Protein AF-A0A2E1GQX6-F1 (afdb_monomer)

Radius of gyration: 31.49 Å; Cα contacts (8 Å, |Δi|>4): 307; chains: 1; bounding box: 69×97×86 Å

Structure (mmCIF, N/CA/C/O backbone):
data_AF-A0A2E1GQX6-F1
#
_entry.id   AF-A0A2E1GQX6-F1
#
loop_
_atom_site.group_PDB
_atom_site.id
_atom_site.type_symbol
_atom_site.label_atom_id
_atom_site.label_alt_id
_atom_site.label_comp_id
_atom_site.label_asym_id
_atom_site.label_entity_id
_atom_site.label_seq_id
_atom_site.pdbx_PDB_ins_code
_atom_site.Cartn_x
_atom_site.Cartn_y
_atom_site.Cartn_z
_atom_site.occupancy
_atom_site.B_iso_or_equiv
_atom_site.auth_seq_id
_atom_site.auth_comp_id
_atom_site.auth_asym_id
_atom_site.auth_atom_id
_atom_site.pdbx_PDB_model_num
ATOM 1 N N . MET A 1 1 ? 20.601 -30.463 32.083 1.00 41.56 1 MET A N 1
ATOM 2 C CA . MET A 1 1 ? 20.659 -30.279 30.620 1.00 41.56 1 MET A CA 1
ATOM 3 C C . MET A 1 1 ? 19.984 -28.958 30.325 1.00 41.56 1 MET A C 1
ATOM 5 O O . MET A 1 1 ? 18.849 -28.789 30.751 1.00 41.56 1 MET A O 1
ATOM 9 N N . ALA A 1 2 ? 20.709 -28.001 29.748 1.00 38.88 2 ALA A N 1
ATOM 10 C CA . ALA A 1 2 ? 20.128 -26.732 29.330 1.00 38.88 2 ALA A CA 1
ATOM 11 C C . ALA A 1 2 ? 19.342 -26.983 28.039 1.00 38.88 2 ALA A C 1
ATOM 13 O O . ALA A 1 2 ? 19.879 -27.587 27.114 1.00 38.88 2 ALA A O 1
ATOM 14 N N . LEU A 1 3 ? 18.072 -26.590 28.013 1.00 39.78 3 LEU A N 1
ATOM 15 C CA . LEU A 1 3 ? 17.320 -26.488 26.769 1.00 39.78 3 LEU A CA 1
ATOM 16 C C . LEU A 1 3 ? 17.945 -25.324 25.995 1.00 39.78 3 LEU A C 1
ATOM 18 O O . LEU A 1 3 ? 17.853 -24.179 26.435 1.00 39.78 3 LEU A O 1
ATOM 22 N N . GLU A 1 4 ? 18.656 -25.621 24.909 1.00 41.34 4 GLU A N 1
ATOM 23 C CA . GLU A 1 4 ? 19.039 -24.594 23.944 1.00 41.34 4 GLU A CA 1
ATOM 24 C C . GLU A 1 4 ? 17.756 -24.102 23.275 1.00 41.34 4 GLU A C 1
ATOM 26 O O . GLU A 1 4 ? 17.142 -24.805 22.475 1.00 41.34 4 GLU A O 1
ATOM 31 N N . TYR A 1 5 ? 17.323 -22.900 23.649 1.00 39.88 5 TYR A N 1
ATOM 32 C CA . TYR A 1 5 ? 16.312 -22.169 22.901 1.00 39.88 5 TYR A CA 1
ATOM 33 C C . TYR A 1 5 ? 16.975 -21.660 21.621 1.00 39.88 5 TYR A C 1
ATOM 35 O O . TYR A 1 5 ? 17.755 -20.710 21.650 1.00 39.88 5 TYR A O 1
ATOM 43 N N . GLY A 1 6 ? 16.711 -22.332 20.507 1.00 56.56 6 GLY A N 1
ATOM 44 C CA . GLY A 1 6 ? 17.219 -21.959 19.196 1.00 56.56 6 GLY A CA 1
ATOM 45 C C . GLY A 1 6 ? 16.590 -22.812 18.104 1.00 56.56 6 GLY A C 1
ATOM 46 O O . GLY A 1 6 ? 16.061 -23.888 18.376 1.00 56.56 6 GLY A O 1
ATOM 47 N N . PHE A 1 7 ? 16.650 -22.325 16.865 1.00 51.41 7 PHE A N 1
ATOM 48 C CA . PHE A 1 7 ? 16.168 -23.078 15.712 1.00 51.41 7 PHE A CA 1
ATOM 49 C C . PHE A 1 7 ? 16.888 -24.426 15.600 1.00 51.41 7 PHE A C 1
ATOM 51 O O . PHE A 1 7 ? 18.121 -24.505 15.668 1.00 51.41 7 PHE A O 1
ATOM 58 N N . THR A 1 8 ? 16.117 -25.487 15.392 1.00 71.38 8 THR A N 1
ATOM 59 C CA . THR A 1 8 ? 16.626 -26.802 14.998 1.00 71.38 8 THR A CA 1
ATOM 60 C C . THR A 1 8 ? 17.368 -26.702 13.667 1.00 71.38 8 THR A C 1
ATOM 62 O O . THR A 1 8 ? 17.135 -25.786 12.881 1.00 71.38 8 THR A O 1
ATOM 65 N N . GLN A 1 9 ? 18.247 -27.660 13.361 1.00 63.09 9 GLN A N 1
ATOM 66 C CA . GLN A 1 9 ? 18.971 -27.647 12.084 1.00 63.09 9 GLN A CA 1
ATOM 67 C C . GLN A 1 9 ? 18.013 -27.622 10.880 1.00 63.09 9 GLN A C 1
ATOM 69 O O . GLN A 1 9 ? 18.237 -26.875 9.941 1.00 63.09 9 GLN A O 1
ATOM 74 N N . LYS A 1 10 ? 16.886 -28.337 10.962 1.00 62.41 10 LYS A N 1
ATOM 75 C CA . LYS A 1 10 ? 15.852 -28.343 9.919 1.00 62.41 10 LYS A CA 1
ATOM 76 C C . LYS A 1 10 ? 15.168 -26.980 9.750 1.00 62.41 10 LYS A C 1
ATOM 78 O O . LYS A 1 10 ? 14.869 -26.584 8.629 1.00 62.41 10 LYS A O 1
ATOM 83 N N . GLU A 1 11 ? 14.916 -26.267 10.846 1.00 56.19 11 GLU A N 1
ATOM 84 C CA . GLU A 1 11 ? 14.388 -24.898 10.798 1.00 56.19 11 GLU A CA 1
ATOM 85 C C . GLU A 1 11 ? 15.431 -23.939 10.233 1.00 56.19 11 GLU A C 1
ATOM 87 O O . GLU A 1 11 ? 15.100 -23.145 9.362 1.00 56.19 11 GLU A O 1
ATOM 92 N N . LYS A 1 12 ? 16.700 -24.062 10.638 1.00 63.97 12 LYS A N 1
ATOM 93 C CA . LYS A 1 12 ? 17.804 -23.299 10.047 1.00 63.97 12 LYS A CA 1
ATOM 94 C C . LYS A 1 12 ? 17.879 -23.525 8.537 1.00 63.97 12 LYS A C 1
ATOM 96 O O . LYS A 1 12 ? 17.893 -22.557 7.797 1.00 63.97 12 LYS A O 1
ATOM 101 N N . ASP A 1 13 ? 17.839 -24.764 8.068 1.00 61.53 13 ASP A N 1
ATOM 102 C CA . ASP A 1 13 ? 17.932 -25.071 6.636 1.00 61.53 13 ASP A CA 1
ATOM 103 C C . ASP A 1 13 ? 16.726 -24.529 5.833 1.00 61.53 13 ASP A C 1
ATOM 105 O O . ASP A 1 13 ? 16.849 -24.240 4.645 1.00 61.53 13 ASP A O 1
ATOM 109 N N . SER A 1 14 ? 15.565 -24.353 6.481 1.00 54.28 14 SER A N 1
ATOM 110 C CA . SER A 1 14 ? 14.361 -23.772 5.869 1.00 54.28 14 SER A CA 1
ATOM 111 C C . SER A 1 14 ? 14.299 -22.241 5.950 1.00 54.28 14 SER A C 1
ATOM 113 O O . SER A 1 14 ? 13.763 -21.620 5.036 1.00 54.28 14 SER A O 1
ATOM 115 N N . TYR A 1 15 ? 14.800 -21.628 7.029 1.00 54.19 15 TYR A N 1
ATOM 116 C CA . TYR A 1 15 ? 14.855 -20.169 7.206 1.00 54.19 15 TYR A CA 1
ATOM 117 C C . TYR A 1 15 ? 16.061 -19.549 6.490 1.00 54.19 15 TYR A C 1
ATOM 119 O O . TYR A 1 15 ? 15.972 -18.441 5.971 1.00 54.19 15 TYR A O 1
ATOM 127 N N . TYR A 1 16 ? 17.171 -20.281 6.408 1.00 58.88 16 TYR A N 1
ATOM 128 C CA . TYR A 1 16 ? 18.376 -19.929 5.662 1.00 58.88 16 TYR A CA 1
ATOM 129 C C . TYR A 1 16 ? 18.408 -20.680 4.329 1.00 58.88 16 TYR A C 1
ATOM 131 O O . TYR A 1 16 ? 19.378 -21.382 4.027 1.00 58.88 16 TYR A O 1
ATOM 139 N N . LEU A 1 17 ? 17.340 -20.548 3.530 1.00 54.44 17 LEU A N 1
ATOM 140 C CA . LEU A 1 17 ? 17.357 -20.999 2.138 1.00 54.44 17 LEU A CA 1
ATOM 141 C C . LEU A 1 17 ? 18.663 -20.528 1.485 1.00 54.44 17 LEU A C 1
ATOM 143 O O . LEU A 1 17 ? 18.977 -19.340 1.461 1.00 54.44 17 LEU A O 1
ATOM 147 N N . SER A 1 18 ? 19.441 -21.478 0.968 1.00 49.06 18 SER A N 1
ATOM 148 C CA . SER A 1 18 ? 20.784 -21.231 0.421 1.00 49.06 18 SER A CA 1
ATOM 149 C C . SER A 1 18 ? 20.763 -20.375 -0.850 1.00 49.06 18 SER A C 1
ATOM 151 O O . SER A 1 18 ? 21.803 -19.895 -1.298 1.00 49.06 18 SER A O 1
ATOM 153 N N . ASN A 1 19 ? 19.577 -20.175 -1.425 1.00 53.31 19 ASN A N 1
ATOM 154 C CA . ASN A 1 19 ? 19.363 -19.337 -2.587 1.00 53.31 19 ASN A CA 1
ATOM 155 C C . ASN A 1 19 ? 18.932 -17.951 -2.114 1.00 53.31 19 ASN A C 1
ATOM 157 O O . ASN A 1 19 ? 17.804 -17.760 -1.660 1.00 53.31 19 ASN A O 1
ATOM 161 N N . ARG A 1 20 ? 19.844 -16.984 -2.236 1.00 55.62 20 ARG A N 1
ATOM 162 C CA . ARG A 1 20 ? 19.531 -15.564 -2.065 1.00 55.62 20 ARG A CA 1
ATOM 163 C C . ARG A 1 20 ? 18.427 -15.201 -3.053 1.00 55.62 20 ARG A C 1
ATOM 165 O O . ARG A 1 20 ? 18.641 -15.275 -4.260 1.00 55.62 20 ARG A O 1
ATOM 172 N N . VAL A 1 21 ? 17.262 -14.822 -2.545 1.00 52.28 21 VAL A N 1
ATOM 173 C CA . VAL A 1 21 ? 16.211 -14.231 -3.372 1.00 52.28 21 VAL A CA 1
ATOM 174 C C . VAL A 1 21 ? 16.429 -12.728 -3.334 1.00 52.28 21 VAL A C 1
ATOM 176 O O . VAL A 1 21 ? 16.304 -12.110 -2.279 1.00 52.28 21 VAL A O 1
ATOM 179 N N . TYR A 1 22 ? 16.804 -12.147 -4.471 1.00 56.12 22 TYR A N 1
ATOM 180 C CA . TYR A 1 22 ? 16.873 -10.697 -4.594 1.00 56.12 22 TYR A CA 1
ATOM 181 C C . TYR A 1 22 ? 15.447 -10.145 -4.568 1.00 56.12 22 TYR A C 1
ATOM 183 O O . TYR A 1 22 ? 14.625 -10.456 -5.428 1.00 56.12 22 TYR A O 1
ATOM 191 N N . SER A 1 23 ? 15.154 -9.349 -3.543 1.00 69.00 23 SER A N 1
ATOM 192 C CA . SER A 1 23 ? 13.887 -8.648 -3.385 1.00 69.00 23 SER A CA 1
ATOM 193 C C . SER A 1 23 ? 14.148 -7.149 -3.387 1.00 69.00 23 SER A C 1
ATOM 195 O O . SER A 1 23 ? 15.098 -6.685 -2.761 1.00 69.00 23 SER A O 1
ATOM 197 N N . SER A 1 24 ? 13.295 -6.392 -4.074 1.00 74.25 24 SER A N 1
ATOM 198 C CA . SER A 1 24 ? 13.269 -4.927 -3.999 1.00 74.25 24 SER A CA 1
ATOM 199 C C . SER A 1 24 ? 12.488 -4.416 -2.781 1.00 74.25 24 SER A C 1
ATOM 201 O O . SER A 1 24 ? 12.244 -3.216 -2.679 1.00 74.25 24 SER A O 1
ATOM 203 N N . PHE A 1 25 ? 12.007 -5.317 -1.919 1.00 81.31 25 PHE A N 1
ATOM 204 C CA . PHE A 1 25 ? 11.285 -4.967 -0.700 1.00 81.31 25 PHE A CA 1
ATOM 205 C C . PHE A 1 25 ? 12.173 -4.136 0.235 1.00 81.31 25 PHE A C 1
ATOM 207 O O . PHE A 1 25 ? 13.336 -4.474 0.448 1.00 81.31 25 PHE A O 1
ATOM 214 N N . GLY A 1 26 ? 11.614 -3.070 0.802 1.00 80.81 26 GLY A N 1
ATOM 215 C CA . GLY A 1 26 ? 12.315 -2.102 1.641 1.00 80.81 26 GLY A CA 1
ATOM 216 C C . GLY A 1 26 ? 13.024 -0.995 0.871 1.00 80.81 26 GLY A C 1
ATOM 217 O O . GLY A 1 26 ? 13.641 -0.135 1.489 1.00 80.81 26 GLY A O 1
ATOM 218 N N . ARG A 1 27 ? 12.927 -0.987 -0.465 1.00 79.25 27 ARG A N 1
ATOM 219 C CA . ARG A 1 27 ? 13.363 0.152 -1.288 1.00 79.25 27 ARG A CA 1
ATOM 220 C C . ARG A 1 27 ? 12.243 1.156 -1.540 1.00 79.25 27 ARG A C 1
ATOM 222 O O . ARG A 1 27 ? 12.532 2.280 -1.935 1.00 79.25 27 ARG A O 1
ATOM 229 N N . ASP A 1 28 ? 10.987 0.763 -1.319 1.00 78.00 28 ASP A N 1
ATOM 230 C CA . ASP A 1 28 ? 9.836 1.653 -1.429 1.00 78.00 28 ASP A CA 1
ATOM 231 C C . ASP A 1 28 ? 9.352 2.072 -0.039 1.00 78.00 28 ASP A C 1
ATOM 233 O O . ASP A 1 28 ? 8.660 1.332 0.658 1.00 78.00 28 ASP A O 1
ATOM 237 N N . ASN A 1 29 ? 9.740 3.276 0.376 1.00 78.56 29 ASN A N 1
ATOM 238 C CA . ASN A 1 29 ? 9.462 3.766 1.725 1.00 78.56 29 ASN A CA 1
ATOM 239 C C . ASN A 1 29 ? 7.990 4.137 1.968 1.00 78.56 29 ASN A C 1
ATOM 241 O O . ASN A 1 29 ? 7.620 4.402 3.113 1.00 78.56 29 ASN A O 1
ATOM 245 N N . ASN A 1 30 ? 7.173 4.205 0.916 1.00 78.81 30 ASN A N 1
ATOM 246 C CA . ASN A 1 30 ? 5.786 4.648 1.013 1.00 78.81 30 ASN A CA 1
ATOM 247 C C . ASN A 1 30 ? 4.814 3.471 0.982 1.00 78.81 30 ASN A C 1
ATOM 249 O O . ASN A 1 30 ? 3.792 3.510 1.672 1.00 78.81 30 ASN A O 1
ATOM 253 N N . ASP A 1 31 ? 5.144 2.439 0.202 1.00 83.44 31 ASP A N 1
ATOM 254 C CA . ASP A 1 31 ? 4.217 1.351 -0.101 1.00 83.44 31 ASP A CA 1
ATOM 255 C C . ASP A 1 31 ? 4.669 -0.022 0.394 1.00 83.44 31 ASP A C 1
ATOM 257 O O . ASP A 1 31 ? 3.833 -0.926 0.467 1.00 83.44 31 ASP A O 1
ATOM 261 N N . ASP A 1 32 ? 5.941 -0.212 0.764 1.00 88.38 32 ASP A N 1
ATOM 262 C CA . ASP A 1 32 ? 6.362 -1.457 1.409 1.00 88.38 32 ASP A CA 1
ATOM 263 C C . ASP A 1 32 ? 5.900 -1.495 2.871 1.00 88.38 32 ASP A C 1
ATOM 265 O O . ASP A 1 32 ? 5.995 -0.525 3.621 1.00 88.38 32 ASP A O 1
ATOM 269 N N . PHE A 1 33 ? 5.399 -2.648 3.304 1.00 91.44 33 PHE A N 1
ATOM 270 C CA . PHE A 1 33 ? 5.058 -2.906 4.699 1.00 91.44 33 PHE A CA 1
ATOM 271 C C . PHE A 1 33 ? 5.088 -4.405 4.993 1.00 91.44 33 PHE A C 1
ATOM 273 O O . PHE A 1 33 ? 5.068 -5.264 4.107 1.00 91.44 33 PHE A O 1
ATOM 280 N N . ILE A 1 34 ? 5.125 -4.741 6.275 1.00 93.19 34 ILE A N 1
ATOM 281 C CA . ILE A 1 34 ? 5.056 -6.120 6.738 1.00 93.19 34 ILE A CA 1
ATOM 282 C C . ILE A 1 34 ? 3.698 -6.338 7.398 1.00 93.19 34 ILE A C 1
ATOM 284 O O . ILE A 1 34 ? 3.325 -5.622 8.321 1.00 93.19 34 ILE A O 1
ATOM 288 N N . MET A 1 35 ? 2.969 -7.362 6.963 1.00 93.62 35 MET A N 1
ATOM 289 C CA . MET A 1 35 ? 1.774 -7.836 7.657 1.00 93.62 35 MET A CA 1
ATOM 290 C C . MET A 1 35 ? 2.119 -9.084 8.469 1.00 93.62 35 MET A C 1
ATOM 292 O O . MET A 1 35 ? 2.460 -10.132 7.911 1.00 93.62 35 MET A O 1
ATOM 296 N N . LEU A 1 36 ? 2.022 -8.975 9.790 1.00 95.19 36 LEU A N 1
ATOM 297 C CA . LEU A 1 36 ? 2.190 -10.078 10.727 1.00 95.19 36 LEU A CA 1
ATOM 298 C C . LEU A 1 36 ? 0.822 -10.672 11.062 1.00 95.19 36 LEU A C 1
ATOM 300 O O . LEU A 1 36 ? -0.021 -10.007 11.650 1.00 95.19 36 LEU A O 1
ATOM 304 N N . TYR A 1 37 ? 0.621 -11.943 10.731 1.00 96.38 37 TYR A N 1
ATOM 305 C CA . TYR A 1 37 ? -0.550 -12.715 11.132 1.00 96.38 37 TYR A CA 1
ATOM 306 C C . TYR A 1 37 ? -0.195 -13.623 12.306 1.00 96.38 37 TYR A C 1
ATOM 308 O O . TYR A 1 37 ? 0.746 -14.414 12.215 1.00 96.38 37 TYR A O 1
ATOM 316 N N . VAL A 1 38 ? -0.969 -13.540 13.383 1.00 96.25 38 VAL A N 1
ATOM 317 C CA . VAL A 1 38 ? -0.809 -14.351 14.592 1.00 96.25 38 VAL A CA 1
ATOM 318 C C . VAL A 1 38 ? -1.955 -15.348 14.659 1.00 96.25 38 VAL A C 1
ATOM 320 O O . VAL A 1 38 ? -3.119 -14.958 14.742 1.00 96.25 38 VAL A O 1
ATOM 323 N N . TYR A 1 39 ? -1.632 -16.634 14.637 1.00 95.81 39 TYR A N 1
ATOM 324 C CA . TYR A 1 39 ? -2.591 -17.727 14.731 1.00 95.81 39 TYR A CA 1
ATOM 325 C C . TYR A 1 39 ? -2.423 -18.476 16.051 1.00 95.81 39 TYR A C 1
ATOM 327 O O . TYR A 1 39 ? -1.318 -18.615 16.583 1.00 95.81 39 TYR A O 1
ATOM 335 N N . SER A 1 40 ? -3.529 -19.014 16.556 1.00 94.00 40 SER A N 1
ATOM 336 C CA . SER A 1 40 ? -3.501 -20.018 17.615 1.00 94.00 40 SER A CA 1
ATOM 337 C C . SER A 1 40 ? -2.766 -21.259 17.115 1.00 94.00 40 SER A C 1
ATOM 339 O O . SER A 1 40 ? -3.110 -21.791 16.061 1.00 94.00 40 SER A O 1
ATOM 341 N N . GLN A 1 41 ? -1.789 -21.744 17.885 1.00 91.88 41 GLN A N 1
ATOM 342 C CA . GLN A 1 41 ? -1.033 -22.946 17.528 1.00 91.88 41 GLN A CA 1
ATOM 343 C C . GLN A 1 41 ? -1.920 -24.201 17.459 1.00 91.88 41 GLN A C 1
ATOM 345 O O . GLN A 1 41 ? -1.716 -25.053 16.598 1.00 91.88 41 GLN A O 1
ATOM 350 N N . ASP A 1 42 ? -2.912 -24.311 18.345 1.00 91.75 42 ASP A N 1
ATOM 351 C CA . ASP A 1 42 ? -3.730 -25.522 18.477 1.00 91.75 42 ASP A CA 1
ATOM 352 C C . ASP A 1 42 ? -4.862 -25.603 17.449 1.00 91.75 42 ASP A C 1
ATOM 354 O O . ASP A 1 42 ? -5.226 -26.686 16.993 1.00 91.75 42 ASP A O 1
ATOM 358 N N . THR A 1 43 ? -5.468 -24.458 17.125 1.00 92.62 43 THR A N 1
ATOM 359 C CA . THR A 1 43 ? -6.707 -24.398 16.328 1.00 92.62 43 THR A CA 1
ATOM 360 C C . THR A 1 43 ? -6.509 -23.837 14.931 1.00 92.62 43 THR A C 1
ATOM 362 O O . THR A 1 43 ? -7.436 -23.883 14.126 1.00 92.62 43 THR A O 1
ATOM 365 N N . ASP A 1 44 ? -5.330 -23.282 14.653 1.00 90.38 44 ASP A N 1
ATOM 366 C CA . ASP A 1 44 ? -5.020 -22.557 13.423 1.00 90.38 44 ASP A CA 1
ATOM 367 C C . ASP A 1 44 ? -5.917 -21.330 13.162 1.00 90.38 44 ASP A C 1
ATOM 369 O O . ASP A 1 44 ? -5.934 -20.769 12.068 1.00 90.38 44 ASP A O 1
ATOM 373 N N . LEU A 1 45 ? -6.662 -20.882 14.178 1.00 94.38 45 LEU A N 1
ATOM 374 C CA . LEU A 1 45 ? -7.517 -19.706 14.097 1.00 94.38 45 LEU A CA 1
ATOM 375 C C . LEU A 1 45 ? -6.665 -18.434 14.072 1.00 94.38 45 LEU A C 1
ATOM 377 O O . LEU A 1 45 ? -5.786 -18.264 14.919 1.00 94.38 45 LEU A O 1
ATOM 381 N N . LEU A 1 46 ? -6.965 -17.520 13.145 1.00 95.50 46 LEU A N 1
ATOM 382 C CA . LEU A 1 46 ? -6.374 -16.183 13.132 1.00 95.50 46 LEU A CA 1
ATOM 383 C C . LEU A 1 46 ? -6.827 -15.415 14.379 1.00 95.50 46 LEU A C 1
ATOM 385 O O . LEU A 1 46 ? -8.019 -15.177 14.564 1.00 95.50 46 LEU A O 1
ATOM 389 N N . LEU A 1 47 ? -5.871 -15.034 15.222 1.00 95.06 47 LEU A N 1
ATOM 390 C CA . LEU A 1 47 ? -6.113 -14.260 16.437 1.00 95.06 47 LEU A CA 1
ATOM 391 C C . LEU A 1 47 ? -6.030 -12.761 16.160 1.00 95.06 47 LEU A C 1
ATOM 393 O O . LEU A 1 47 ? -6.866 -12.004 16.642 1.00 95.06 47 LEU A O 1
ATOM 397 N N . GLN A 1 48 ? -5.022 -12.341 15.393 1.00 95.06 48 GLN A N 1
ATOM 398 C CA . GLN A 1 48 ? -4.779 -10.935 15.085 1.00 95.06 48 GLN A CA 1
ATOM 399 C C . GLN A 1 48 ? -3.905 -10.780 13.836 1.00 95.06 48 GLN A C 1
ATOM 401 O O . GLN A 1 48 ? -3.083 -11.647 13.531 1.00 95.06 48 GLN A O 1
ATOM 406 N N . ASN A 1 49 ? -4.060 -9.657 13.137 1.00 93.81 49 ASN A N 1
ATOM 407 C CA . ASN A 1 49 ? -3.101 -9.154 12.162 1.00 93.81 49 ASN A CA 1
ATOM 408 C C . ASN A 1 49 ? -2.528 -7.804 12.629 1.00 93.81 49 ASN A C 1
ATOM 410 O O . ASN A 1 49 ? -3.182 -7.045 13.342 1.00 93.81 49 ASN A O 1
ATOM 414 N N . ILE A 1 50 ? -1.270 -7.543 12.290 1.00 92.12 50 ILE A N 1
ATOM 415 C CA . ILE A 1 50 ? -0.542 -6.340 12.694 1.00 92.12 50 ILE A CA 1
ATOM 416 C C . ILE A 1 50 ? 0.189 -5.823 11.460 1.00 92.12 50 ILE A C 1
ATOM 418 O O . ILE A 1 50 ? 0.987 -6.553 10.866 1.00 92.12 50 ILE A O 1
ATOM 422 N N . MET A 1 51 ? -0.078 -4.574 11.087 1.00 91.00 51 MET A N 1
ATOM 423 C CA . MET A 1 51 ? 0.699 -3.872 10.074 1.00 91.00 51 MET A CA 1
ATOM 424 C C . MET A 1 51 ? 1.931 -3.254 10.737 1.00 91.00 51 MET A C 1
ATOM 426 O O . MET A 1 51 ? 1.811 -2.522 11.716 1.00 91.00 51 MET A O 1
ATOM 430 N N . ILE A 1 52 ? 3.106 -3.561 10.200 1.00 91.31 52 ILE A N 1
ATOM 431 C CA . ILE A 1 52 ? 4.384 -2.968 10.584 1.00 91.31 52 ILE A CA 1
ATOM 432 C C . ILE A 1 52 ? 4.837 -2.132 9.383 1.00 91.31 52 ILE A C 1
ATOM 434 O O . ILE A 1 52 ? 5.176 -2.709 8.340 1.00 91.31 52 ILE A O 1
ATOM 438 N N . PRO A 1 53 ? 4.783 -0.796 9.481 1.00 88.88 53 PRO A N 1
ATOM 439 C CA . PRO A 1 53 ? 5.171 0.074 8.386 1.00 88.88 53 PRO A CA 1
ATOM 440 C C . PRO A 1 53 ? 6.693 0.028 8.201 1.00 88.88 53 PRO A C 1
ATOM 442 O O . PRO A 1 53 ? 7.434 -0.293 9.132 1.00 88.88 53 PRO A O 1
ATOM 445 N N . ILE A 1 54 ? 7.183 0.326 6.997 1.00 89.12 54 ILE A N 1
ATOM 446 C CA . ILE A 1 54 ? 8.607 0.147 6.673 1.00 89.12 54 ILE A CA 1
ATOM 447 C C . ILE A 1 54 ? 9.547 0.994 7.532 1.00 89.12 54 ILE A C 1
ATOM 449 O O . ILE A 1 54 ? 10.674 0.579 7.784 1.00 89.12 54 ILE A O 1
ATOM 453 N N . GLN A 1 55 ? 9.080 2.141 8.036 1.00 87.75 55 GLN A N 1
ATOM 454 C CA . GLN A 1 55 ? 9.860 3.007 8.924 1.00 87.75 55 GLN A CA 1
ATOM 455 C C . GLN A 1 55 ? 10.180 2.335 10.269 1.00 87.75 55 GLN A C 1
ATOM 457 O O . GLN A 1 55 ? 11.168 2.696 10.904 1.00 87.75 55 GLN A O 1
ATOM 462 N N . ASP A 1 56 ? 9.381 1.343 10.670 1.00 88.38 56 ASP A N 1
ATOM 463 C CA . ASP A 1 56 ? 9.575 0.565 11.896 1.00 88.38 56 ASP A CA 1
ATOM 464 C C . ASP A 1 56 ? 10.364 -0.736 11.644 1.00 88.38 56 ASP A C 1
ATOM 466 O O . ASP A 1 56 ? 10.624 -1.512 12.568 1.00 88.38 56 ASP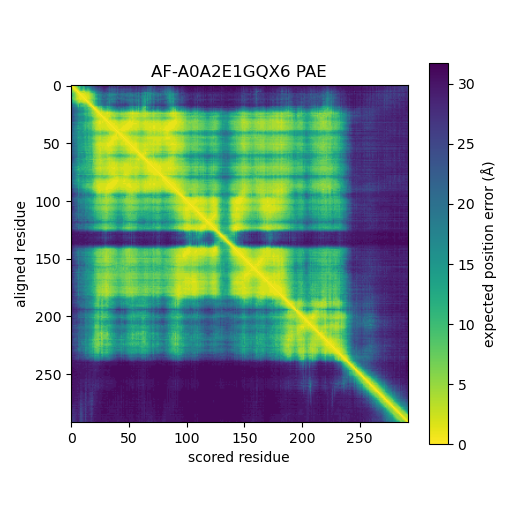 A O 1
ATOM 470 N N . VAL A 1 57 ? 10.761 -1.000 10.393 1.00 88.19 57 VAL A N 1
ATOM 471 C CA . VAL A 1 57 ? 11.543 -2.181 10.018 1.00 88.19 57 VAL A CA 1
ATOM 472 C C . VAL A 1 57 ? 13.033 -1.882 10.152 1.00 88.19 57 VAL A C 1
ATOM 474 O O . VAL A 1 57 ? 13.576 -0.978 9.520 1.00 88.19 57 VAL A O 1
ATOM 477 N N . ASN A 1 58 ? 13.724 -2.691 10.956 1.00 86.06 58 ASN A N 1
ATOM 478 C CA . ASN A 1 58 ? 15.163 -2.559 11.151 1.00 86.06 58 ASN A CA 1
ATOM 479 C C . ASN A 1 58 ? 15.931 -3.287 10.045 1.00 86.06 58 ASN A C 1
ATOM 481 O O . ASN A 1 58 ? 15.940 -4.521 9.989 1.00 86.06 58 ASN A O 1
ATOM 485 N N . PHE A 1 59 ? 16.614 -2.509 9.207 1.00 84.75 59 PHE A N 1
ATOM 486 C CA . PHE A 1 59 ? 17.563 -3.010 8.220 1.00 84.75 59 PHE A CA 1
ATOM 487 C C . PHE A 1 59 ? 18.988 -2.978 8.780 1.00 84.75 59 PHE A C 1
ATOM 489 O O . PHE A 1 59 ? 19.420 -1.985 9.366 1.00 84.75 59 PHE A O 1
ATOM 496 N N . THR A 1 60 ? 19.730 -4.068 8.604 1.00 82.94 60 THR A N 1
ATOM 497 C CA . THR A 1 60 ? 21.166 -4.113 8.896 1.00 82.94 60 THR A CA 1
ATOM 498 C C . THR A 1 60 ? 21.956 -3.361 7.822 1.00 82.94 60 THR A C 1
ATOM 500 O O . THR A 1 60 ? 21.451 -3.115 6.727 1.00 82.94 60 THR A O 1
ATOM 503 N N . GLU A 1 61 ? 23.227 -3.048 8.093 1.00 79.06 61 GLU A N 1
ATOM 504 C CA . GLU A 1 61 ? 24.127 -2.416 7.106 1.00 79.06 61 GLU A CA 1
ATOM 505 C C . GLU A 1 61 ? 24.276 -3.240 5.812 1.00 79.06 61 GLU A C 1
ATOM 507 O O . GLU A 1 61 ? 24.557 -2.691 4.752 1.00 79.06 61 GLU A O 1
ATOM 512 N N . GLU A 1 62 ? 24.050 -4.554 5.882 1.00 76.25 62 GLU A N 1
ATOM 513 C CA . GLU A 1 62 ? 24.101 -5.472 4.737 1.00 76.25 62 GLU A CA 1
ATOM 514 C C . GLU A 1 62 ? 22.740 -5.621 4.019 1.00 76.25 62 GLU A C 1
ATOM 516 O O . GLU A 1 62 ? 22.614 -6.424 3.094 1.00 76.25 62 GLU A O 1
ATOM 521 N N . GLY A 1 63 ? 21.713 -4.863 4.429 1.00 73.81 63 GLY A N 1
ATOM 522 C CA . GLY A 1 63 ? 20.377 -4.880 3.823 1.00 73.81 63 GLY A CA 1
ATOM 523 C C . GLY A 1 63 ? 19.486 -6.043 4.271 1.00 73.81 63 GLY A C 1
ATOM 524 O O . GLY A 1 63 ? 18.496 -6.348 3.607 1.00 73.81 63 GLY A O 1
ATOM 525 N N . PHE A 1 64 ? 19.815 -6.708 5.384 1.00 78.94 64 PHE A N 1
ATOM 526 C CA . PHE A 1 64 ? 18.968 -7.756 5.961 1.00 78.94 64 PHE A CA 1
ATOM 527 C C . PHE A 1 64 ? 17.936 -7.175 6.920 1.00 78.94 64 PHE A C 1
ATOM 529 O O . PHE A 1 64 ? 18.203 -6.191 7.600 1.00 78.94 64 PHE A O 1
ATOM 536 N N . ILE A 1 65 ? 16.780 -7.826 7.020 1.00 83.00 65 ILE A N 1
ATOM 537 C CA . ILE A 1 65 ? 15.742 -7.459 7.985 1.00 83.00 65 ILE A CA 1
ATOM 538 C C . ILE A 1 65 ? 15.959 -8.260 9.267 1.00 83.00 65 ILE A C 1
ATOM 540 O O . ILE A 1 65 ? 15.934 -9.493 9.233 1.00 83.00 65 ILE A O 1
ATOM 544 N N . ASP A 1 66 ? 16.134 -7.568 10.392 1.00 82.31 66 ASP A N 1
ATOM 545 C CA . ASP A 1 66 ? 16.152 -8.205 11.710 1.00 82.31 66 ASP A CA 1
ATOM 546 C C . ASP A 1 66 ? 14.728 -8.277 12.280 1.00 82.31 66 ASP A C 1
ATOM 548 O O . ASP A 1 66 ? 14.100 -7.259 12.584 1.00 82.31 66 ASP A O 1
ATOM 552 N N . ILE A 1 67 ? 14.187 -9.494 12.395 1.00 85.62 67 ILE A N 1
ATOM 553 C CA . ILE A 1 67 ? 12.807 -9.722 12.834 1.00 85.62 67 ILE A CA 1
ATOM 554 C C . ILE A 1 67 ? 12.785 -10.096 14.313 1.00 85.62 67 ILE A C 1
ATOM 556 O O . ILE A 1 67 ? 13.023 -11.245 14.695 1.00 85.62 67 ILE A O 1
ATOM 560 N N . ASN A 1 68 ? 12.365 -9.152 15.154 1.00 88.44 68 ASN A N 1
ATOM 561 C CA . ASN A 1 68 ? 12.132 -9.411 16.569 1.00 88.44 68 ASN A CA 1
ATOM 562 C C . ASN A 1 68 ? 10.690 -9.875 16.825 1.00 88.44 68 ASN A C 1
ATOM 564 O O . ASN A 1 68 ? 9.853 -9.138 17.349 1.00 88.44 68 ASN A O 1
ATOM 568 N N . VAL A 1 69 ? 10.414 -11.137 16.480 1.00 89.25 69 VAL A N 1
ATOM 569 C CA . VAL A 1 69 ? 9.081 -11.755 16.626 1.00 89.25 69 VAL A CA 1
ATOM 570 C C . VAL A 1 69 ? 8.518 -11.583 18.037 1.00 89.25 69 VAL A C 1
ATOM 572 O O . VAL A 1 69 ? 7.352 -11.235 18.212 1.00 89.25 69 VAL A O 1
ATOM 575 N N . GLY A 1 70 ? 9.353 -11.783 19.060 1.00 89.50 70 GLY A N 1
ATOM 576 C CA . GLY A 1 70 ? 8.927 -11.661 20.450 1.00 89.50 70 GLY A CA 1
ATOM 577 C C . GLY A 1 70 ? 8.505 -10.241 20.827 1.00 89.50 70 GLY A C 1
ATOM 578 O O . GLY A 1 70 ? 7.570 -10.083 21.606 1.00 89.50 70 GLY A O 1
ATOM 579 N N . GLN A 1 71 ? 9.180 -9.215 20.300 1.00 89.81 71 GLN A N 1
ATOM 580 C CA . GLN A 1 71 ? 8.805 -7.823 20.548 1.00 89.81 71 GLN A CA 1
ATOM 581 C C . GLN A 1 71 ? 7.494 -7.472 19.842 1.00 89.81 71 GLN A C 1
ATOM 583 O O . GLN A 1 71 ? 6.584 -6.995 20.511 1.00 89.81 71 GLN A O 1
ATOM 588 N N . HIS A 1 72 ? 7.339 -7.830 18.562 1.00 91.56 72 HIS A N 1
ATOM 589 C CA . HIS A 1 72 ? 6.108 -7.546 17.810 1.00 91.56 72 HIS A CA 1
ATOM 590 C C . HIS A 1 72 ? 4.873 -8.197 18.455 1.00 91.56 72 HIS A C 1
ATOM 592 O O . HIS A 1 72 ? 3.811 -7.587 18.539 1.00 91.56 72 HIS A O 1
ATOM 598 N N . LEU A 1 73 ? 5.015 -9.425 18.969 1.00 92.69 73 LEU A N 1
ATOM 599 C CA . LEU A 1 73 ? 3.947 -10.098 19.711 1.00 92.69 73 LEU A CA 1
ATOM 600 C C . LEU A 1 73 ? 3.606 -9.379 21.023 1.00 92.69 73 LEU A C 1
ATOM 602 O O . LEU A 1 73 ? 2.427 -9.197 21.325 1.00 92.69 73 LEU A O 1
ATOM 606 N N . ARG A 1 74 ? 4.610 -8.934 21.789 1.00 92.75 74 ARG A N 1
ATOM 607 C CA . ARG A 1 74 ? 4.383 -8.192 23.040 1.00 92.75 74 ARG A CA 1
ATOM 608 C C . ARG A 1 74 ? 3.724 -6.840 22.803 1.00 92.75 74 ARG A C 1
ATOM 610 O O . ARG A 1 74 ? 2.833 -6.487 23.572 1.00 92.75 74 ARG A O 1
ATOM 617 N N . ASP A 1 75 ? 4.125 -6.127 21.756 1.00 90.94 75 ASP A N 1
ATOM 618 C CA . ASP A 1 75 ? 3.535 -4.837 21.385 1.00 90.94 75 ASP A CA 1
ATOM 619 C C . ASP A 1 75 ? 2.062 -4.992 20.985 1.00 90.94 75 ASP A C 1
ATOM 621 O O . ASP A 1 75 ? 1.240 -4.132 21.291 1.00 90.94 75 ASP A O 1
ATOM 625 N N . ALA A 1 76 ? 1.696 -6.146 20.418 1.00 89.81 76 ALA A N 1
ATOM 626 C CA . ALA A 1 76 ? 0.309 -6.529 20.162 1.00 89.81 76 ALA A CA 1
ATOM 627 C C . ALA A 1 76 ? -0.429 -7.139 21.374 1.00 89.81 76 ALA A C 1
ATOM 629 O O . ALA A 1 76 ? -1.587 -7.529 21.259 1.00 89.81 76 ALA A O 1
ATOM 630 N N . GLY A 1 77 ? 0.208 -7.216 22.546 1.00 93.12 77 GLY A N 1
ATOM 631 C CA . GLY A 1 77 ? -0.403 -7.697 23.791 1.00 93.12 77 GLY A CA 1
ATOM 632 C C . GLY A 1 77 ? -0.227 -9.193 24.082 1.00 93.12 77 GLY A C 1
ATOM 633 O O . GLY A 1 77 ? -0.662 -9.669 25.135 1.00 93.12 77 GLY A O 1
ATOM 634 N N . PHE A 1 78 ? 0.460 -9.946 23.221 1.00 92.81 78 PHE A N 1
ATOM 635 C CA . PHE A 1 78 ? 0.764 -11.363 23.437 1.00 92.81 78 PHE A CA 1
ATOM 636 C C . PHE A 1 78 ? 2.037 -11.518 24.279 1.00 92.81 78 PHE A C 1
ATOM 638 O O . PHE A 1 78 ? 3.161 -11.507 23.780 1.00 92.81 78 PHE A O 1
ATOM 645 N N . SER A 1 79 ? 1.863 -11.666 25.593 1.00 89.69 79 SER A N 1
ATOM 646 C CA . SER A 1 79 ? 2.977 -11.801 26.548 1.00 89.69 79 SER A CA 1
ATOM 647 C C . SER A 1 79 ? 3.357 -13.250 26.881 1.00 89.69 79 SER A C 1
ATOM 649 O O . SER A 1 79 ? 4.484 -13.503 27.307 1.00 89.69 79 SER A O 1
ATOM 651 N N . GLN A 1 80 ? 2.441 -14.202 26.682 1.00 89.31 80 GLN A N 1
ATOM 652 C CA . GLN A 1 80 ? 2.639 -15.630 26.941 1.00 89.31 80 GLN A CA 1
ATOM 653 C C . GLN A 1 80 ? 1.763 -16.464 25.997 1.00 89.31 80 GLN A C 1
ATOM 655 O O . GLN A 1 80 ? 0.659 -16.043 25.654 1.00 89.31 80 GLN A O 1
ATOM 660 N N . GLY A 1 81 ? 2.234 -17.652 25.616 1.00 89.12 81 GLY A N 1
ATOM 661 C CA . GLY A 1 81 ? 1.489 -18.638 24.830 1.00 89.12 81 GLY A CA 1
ATOM 662 C C . GLY A 1 81 ? 2.292 -19.157 23.643 1.00 89.12 81 GLY A C 1
ATOM 663 O O . GLY A 1 81 ? 3.343 -18.606 23.316 1.00 89.12 81 GLY A O 1
ATOM 664 N N . ASP A 1 82 ? 1.768 -20.204 23.012 1.00 91.25 82 ASP A N 1
ATOM 665 C CA . ASP A 1 82 ? 2.321 -20.773 21.788 1.00 91.25 82 ASP A CA 1
ATOM 666 C C . ASP A 1 82 ? 1.485 -20.299 20.597 1.00 91.25 82 ASP A C 1
ATOM 668 O O . ASP A 1 82 ? 0.260 -20.457 20.566 1.00 91.25 82 ASP A O 1
ATOM 672 N N . TYR A 1 83 ? 2.157 -19.702 19.616 1.00 92.88 83 TYR A N 1
ATOM 673 C CA . TYR A 1 83 ? 1.517 -19.072 18.467 1.00 92.88 83 TYR A CA 1
ATOM 674 C C . TYR A 1 83 ? 2.233 -19.456 17.181 1.00 92.88 83 TYR A C 1
ATOM 676 O O . TYR A 1 83 ? 3.465 -19.490 17.130 1.00 92.88 83 TYR A O 1
ATOM 684 N N . ARG A 1 84 ? 1.458 -19.649 16.114 1.00 93.81 84 ARG A N 1
ATOM 685 C CA . ARG A 1 84 ? 1.994 -19.706 14.756 1.00 93.81 84 ARG A CA 1
ATOM 686 C C . ARG A 1 84 ? 1.956 -18.301 14.179 1.00 93.81 84 ARG A C 1
ATOM 688 O O . ARG A 1 84 ? 0.886 -17.716 14.044 1.00 93.81 84 ARG A O 1
ATOM 695 N N . VAL A 1 85 ? 3.113 -17.762 13.821 1.00 93.25 85 VAL A N 1
ATOM 696 C CA . VAL A 1 85 ? 3.219 -16.435 13.204 1.00 93.25 85 VAL A CA 1
ATOM 697 C C . VAL A 1 85 ? 3.570 -16.550 11.729 1.00 93.25 85 VAL A C 1
ATOM 699 O O . VAL A 1 85 ? 4.367 -17.401 11.337 1.00 93.25 85 VAL A O 1
ATOM 702 N N . VAL A 1 86 ? 2.975 -15.694 10.903 1.00 94.12 86 VAL A N 1
ATOM 703 C CA . VAL A 1 86 ? 3.293 -15.597 9.475 1.00 94.12 86 VAL A CA 1
ATOM 704 C C . VAL A 1 86 ? 3.551 -14.144 9.129 1.00 94.12 86 VAL A C 1
ATOM 706 O O . VAL A 1 86 ? 2.666 -13.304 9.268 1.00 94.12 86 VAL A O 1
ATOM 709 N N . TYR A 1 87 ? 4.756 -13.875 8.642 1.00 93.12 87 TYR A N 1
ATOM 710 C CA . TYR A 1 87 ? 5.134 -12.585 8.086 1.00 93.12 87 TYR A CA 1
ATOM 711 C C . TYR A 1 87 ? 4.857 -12.594 6.588 1.00 93.12 87 TYR A C 1
ATOM 713 O O . TYR A 1 87 ? 5.303 -13.495 5.875 1.00 93.12 87 TYR A O 1
ATOM 721 N N . LYS A 1 88 ? 4.130 -11.588 6.108 1.00 91.00 88 LYS A N 1
ATOM 722 C CA . LYS A 1 88 ? 4.016 -11.291 4.683 1.00 91.00 88 LYS A CA 1
ATOM 723 C C . LYS A 1 88 ? 4.673 -9.949 4.411 1.00 91.00 88 LYS A C 1
ATOM 725 O O . LYS A 1 88 ? 4.279 -8.945 4.991 1.00 91.00 88 LYS A O 1
ATOM 730 N N . PHE A 1 89 ? 5.657 -9.960 3.525 1.00 88.94 89 PHE A N 1
ATOM 731 C CA . PHE A 1 89 ? 6.308 -8.766 3.004 1.00 88.94 89 PHE A CA 1
ATOM 732 C C . PHE A 1 89 ? 5.493 -8.311 1.802 1.00 88.94 89 PHE A C 1
ATOM 734 O O . PHE A 1 89 ? 5.426 -9.025 0.800 1.00 88.94 89 PHE A O 1
ATOM 741 N N . LEU A 1 90 ? 4.784 -7.199 1.955 1.00 87.00 90 LEU A N 1
ATOM 742 C CA . LEU A 1 90 ? 3.782 -6.743 1.004 1.00 87.00 90 LEU A CA 1
ATOM 743 C C . LEU A 1 90 ? 4.150 -5.356 0.493 1.00 87.00 90 LEU A C 1
ATOM 745 O O . LEU A 1 90 ? 4.742 -4.554 1.209 1.00 87.00 90 LEU A O 1
ATOM 749 N N . ARG A 1 91 ? 3.755 -5.094 -0.749 1.00 84.62 91 ARG A N 1
ATOM 750 C CA . ARG A 1 91 ? 3.731 -3.759 -1.327 1.00 84.62 91 ARG A CA 1
ATOM 751 C C . ARG A 1 91 ? 2.288 -3.393 -1.603 1.00 84.62 91 ARG A C 1
ATOM 753 O O . ARG A 1 91 ? 1.540 -4.207 -2.150 1.00 84.62 91 ARG A O 1
ATOM 760 N N . ARG A 1 92 ? 1.899 -2.191 -1.212 1.00 82.69 92 ARG A N 1
ATOM 761 C CA . ARG A 1 92 ? 0.595 -1.626 -1.531 1.00 82.69 92 ARG A CA 1
ATOM 762 C C . ARG A 1 92 ? 0.520 -1.376 -3.035 1.00 82.69 92 ARG A C 1
ATOM 764 O O . ARG A 1 92 ? 1.440 -0.806 -3.606 1.00 82.69 92 ARG A O 1
ATOM 771 N N . LEU A 1 93 ? -0.535 -1.872 -3.675 1.00 79.44 93 LEU A N 1
ATOM 772 C CA . LEU A 1 93 ? -0.768 -1.633 -5.103 1.00 79.44 93 LEU A CA 1
ATOM 773 C C . LEU A 1 93 ? -1.636 -0.401 -5.338 1.00 79.44 93 LEU A C 1
ATOM 775 O O . LEU A 1 93 ? -1.477 0.251 -6.358 1.00 79.44 93 LEU A O 1
ATOM 779 N N . ALA A 1 94 ? -2.558 -0.131 -4.416 1.00 80.06 94 ALA A N 1
ATOM 780 C CA . ALA A 1 94 ? -3.501 0.968 -4.499 1.00 80.06 94 ALA A CA 1
ATOM 781 C C . ALA A 1 94 ? -4.173 1.192 -3.139 1.00 80.06 94 ALA A C 1
ATOM 783 O O . ALA A 1 94 ? -4.313 0.245 -2.352 1.00 80.06 94 ALA A O 1
ATOM 784 N N . GLY A 1 95 ? -4.642 2.422 -2.916 1.00 76.50 95 GLY A N 1
ATOM 785 C CA . GLY A 1 95 ? -5.442 2.818 -1.757 1.00 76.50 95 GLY A CA 1
ATOM 786 C C . GLY A 1 95 ? -4.633 2.915 -0.465 1.00 76.50 95 GLY A C 1
ATOM 787 O O . GLY A 1 95 ? -3.659 2.200 -0.267 1.00 76.50 95 GLY A O 1
ATOM 788 N N . VAL A 1 96 ? -5.041 3.788 0.457 1.00 76.06 96 VAL A N 1
ATOM 789 C CA . VAL A 1 96 ? -4.363 3.988 1.748 1.00 76.06 96 VAL A CA 1
ATOM 790 C C . VAL A 1 96 ? -5.396 3.937 2.856 1.00 76.06 96 VAL A C 1
ATOM 792 O O . VAL A 1 96 ? -6.347 4.710 2.837 1.00 76.06 96 VAL A O 1
ATOM 795 N N . GLU A 1 97 ? -5.204 3.075 3.856 1.00 78.00 97 GLU A N 1
ATOM 796 C CA . GLU A 1 97 ? -6.094 3.033 5.019 1.00 78.00 97 GLU A CA 1
ATOM 797 C C . GLU A 1 97 ? -5.913 4.298 5.873 1.00 78.00 97 GLU A C 1
ATOM 799 O O . GLU A 1 97 ? -5.075 4.373 6.770 1.00 78.00 97 GLU A O 1
ATOM 804 N N . ARG A 1 98 ? -6.685 5.333 5.540 1.00 86.19 98 ARG A N 1
ATOM 805 C CA . ARG A 1 98 ? -6.781 6.596 6.270 1.00 86.19 98 ARG A CA 1
ATOM 806 C C . ARG A 1 98 ? -8.184 7.166 6.136 1.00 86.19 98 ARG A C 1
ATOM 808 O O . ARG A 1 98 ? -8.913 6.814 5.216 1.00 86.19 98 ARG A O 1
ATOM 815 N N . GLN A 1 99 ? -8.534 8.095 7.016 1.00 90.94 99 GLN A N 1
ATOM 816 C CA . GLN A 1 99 ? -9.735 8.906 6.850 1.00 90.94 99 GLN A CA 1
ATOM 817 C C . GLN A 1 99 ? -9.368 10.251 6.230 1.00 90.94 99 GLN A C 1
ATOM 819 O O . GLN A 1 99 ? -8.312 10.813 6.531 1.00 90.94 99 GLN A O 1
ATOM 824 N N . VAL A 1 100 ? -10.238 10.761 5.369 1.00 92.69 100 VAL A N 1
ATOM 825 C CA . VAL A 1 100 ? -10.107 12.068 4.727 1.00 92.69 100 VAL A CA 1
ATOM 826 C C . VAL A 1 100 ? -11.366 12.888 4.940 1.00 92.69 100 VAL A C 1
ATOM 828 O O . VAL A 1 100 ? -12.461 12.348 5.103 1.00 92.69 100 VAL A O 1
ATOM 831 N N . TYR A 1 101 ? -11.209 14.205 4.914 1.00 94.25 101 TYR A N 1
ATOM 832 C CA . TYR A 1 101 ? -12.335 15.118 4.825 1.00 94.25 101 TYR A CA 1
ATOM 833 C C . TYR A 1 101 ? -12.638 15.395 3.364 1.00 94.25 101 TYR A C 1
ATOM 835 O O . TYR A 1 101 ? -11.723 15.586 2.567 1.00 94.25 101 TYR A O 1
ATOM 843 N N . VAL A 1 102 ? -13.916 15.412 3.016 1.00 93.56 102 VAL A N 1
ATOM 844 C CA . VAL A 1 102 ? -14.371 15.584 1.639 1.00 93.56 102 VAL A CA 1
ATOM 845 C C . VAL A 1 102 ? -15.462 16.646 1.595 1.00 93.56 102 VAL A C 1
ATOM 847 O O . VAL A 1 102 ? -16.319 16.673 2.476 1.00 93.56 102 VAL A O 1
ATOM 850 N N . ASP A 1 103 ? -15.429 17.536 0.607 1.00 91.81 103 ASP A N 1
ATOM 851 C CA . ASP A 1 103 ? -16.492 18.526 0.394 1.00 91.81 103 ASP A CA 1
ATOM 852 C C . ASP A 1 103 ? -17.739 17.917 -0.287 1.00 91.81 103 ASP A C 1
ATOM 854 O O . ASP A 1 103 ? -17.726 16.779 -0.758 1.00 91.81 103 ASP A O 1
ATOM 858 N N . ASP A 1 104 ? -18.827 18.690 -0.387 1.00 90.75 104 ASP A N 1
ATOM 859 C CA . ASP A 1 104 ? -20.063 18.286 -1.090 1.00 90.75 104 ASP A CA 1
ATOM 860 C C . ASP A 1 104 ? -19.836 17.883 -2.566 1.00 90.75 104 ASP A C 1
ATOM 862 O O . ASP A 1 104 ? -20.665 17.200 -3.169 1.00 90.75 104 ASP A O 1
ATOM 866 N N . ASN A 1 105 ? -18.734 18.323 -3.182 1.00 89.94 105 ASN A N 1
ATOM 867 C CA . ASN A 1 105 ? -18.401 18.006 -4.569 1.00 89.94 105 ASN A CA 1
ATOM 868 C C . ASN A 1 105 ? -17.547 16.742 -4.698 1.00 89.94 105 ASN A C 1
ATOM 870 O O . ASN A 1 105 ? -17.335 16.291 -5.827 1.00 89.94 105 ASN A O 1
ATOM 874 N N . GLY A 1 106 ? -17.073 16.180 -3.590 1.00 90.19 106 GLY A N 1
ATOM 875 C CA . GLY A 1 106 ? -16.217 15.007 -3.545 1.00 90.19 106 GLY A CA 1
ATOM 876 C C . GLY A 1 106 ? -14.714 15.296 -3.546 1.00 90.19 106 GLY A C 1
ATOM 877 O O . GLY A 1 106 ? -13.919 14.371 -3.714 1.00 90.19 106 GLY A O 1
ATOM 878 N N . ASN A 1 107 ? -14.289 16.552 -3.390 1.00 92.38 107 ASN A N 1
ATOM 879 C CA . ASN A 1 107 ? -12.869 16.898 -3.333 1.00 92.38 107 ASN A CA 1
ATOM 880 C C . ASN A 1 107 ? -12.319 16.683 -1.924 1.00 92.38 107 ASN A C 1
ATOM 882 O O . ASN A 1 107 ? -12.953 17.073 -0.943 1.00 92.38 107 ASN A O 1
ATOM 886 N N . VAL A 1 108 ? -11.121 16.107 -1.833 1.00 91.81 108 VAL A N 1
ATOM 887 C CA . VAL A 1 108 ? -10.423 15.920 -0.556 1.00 91.81 108 VAL A CA 1
ATOM 888 C C . VAL A 1 108 ? -9.935 17.267 -0.021 1.00 91.81 108 VAL A C 1
ATOM 890 O O . VAL A 1 108 ? -9.384 18.079 -0.763 1.00 91.81 108 VAL A O 1
ATOM 893 N N . TRP A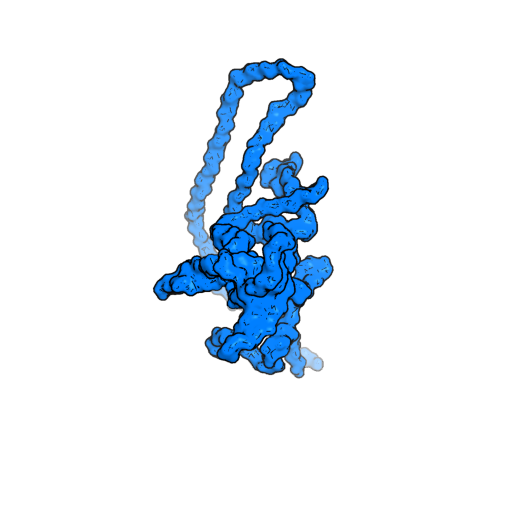 1 109 ? -10.145 17.486 1.274 1.00 90.75 109 TRP A N 1
ATOM 894 C CA . TRP A 1 109 ? -9.706 18.656 2.018 1.00 90.75 109 TRP A CA 1
ATOM 895 C C . TRP A 1 109 ? -8.564 18.293 2.969 1.00 90.75 109 TRP A C 1
ATOM 897 O O . TRP A 1 109 ? -8.763 17.555 3.934 1.00 90.75 109 TRP A O 1
ATOM 907 N N . ASP A 1 110 ? -7.394 18.885 2.731 1.00 87.94 110 ASP A N 1
ATOM 908 C CA . ASP A 1 110 ? -6.190 18.696 3.555 1.00 87.94 110 ASP A CA 1
ATOM 909 C C . ASP A 1 110 ? -5.869 19.913 4.454 1.00 87.94 110 ASP A C 1
ATOM 911 O O . ASP A 1 110 ? -4.815 19.972 5.087 1.00 87.94 110 ASP A O 1
ATOM 915 N N . GLY A 1 111 ? -6.752 20.918 4.495 1.00 86.44 111 GLY A N 1
ATOM 916 C CA . GLY A 1 111 ? -6.567 22.136 5.290 1.00 86.44 111 GLY A CA 1
ATOM 917 C C . GLY A 1 111 ? -7.121 22.044 6.715 1.00 86.44 111 GLY A C 1
ATOM 918 O O . GLY A 1 111 ? -7.572 20.996 7.172 1.00 86.44 111 GLY A O 1
ATOM 919 N N . ASP A 1 112 ? -7.160 23.184 7.408 1.00 88.12 112 ASP A N 1
ATOM 920 C CA . ASP A 1 112 ? -7.719 23.265 8.761 1.00 88.12 112 ASP A CA 1
ATOM 921 C C . ASP A 1 112 ? -9.203 22.869 8.792 1.00 88.12 112 ASP A C 1
ATOM 923 O O . ASP A 1 112 ? -9.997 23.278 7.939 1.00 88.12 112 ASP A O 1
ATOM 927 N N . VAL A 1 113 ? -9.581 22.094 9.810 1.00 91.50 113 VAL A N 1
ATOM 928 C CA . VAL A 1 113 ? -10.950 21.614 10.031 1.00 91.50 113 VAL A CA 1
ATOM 929 C C . VAL A 1 113 ? -11.416 22.015 11.425 1.00 91.50 113 VAL A C 1
ATOM 931 O O . VAL A 1 113 ? -10.700 21.859 12.413 1.00 91.50 113 VAL A O 1
ATOM 934 N N . SER A 1 114 ? -12.642 22.526 11.506 1.00 90.56 114 SER A N 1
ATOM 935 C CA . SER A 1 114 ? -13.326 22.839 12.759 1.00 90.56 114 SER A CA 1
ATOM 936 C C . SER A 1 114 ? -14.451 21.845 13.028 1.00 90.56 114 SER A C 1
ATOM 938 O O . SER A 1 114 ? -15.256 21.544 12.151 1.00 90.56 114 SER A O 1
ATOM 940 N N . GLU A 1 115 ? -14.513 21.343 14.257 1.00 93.19 115 GLU A N 1
ATOM 941 C CA . GLU A 1 115 ? -15.552 20.425 14.716 1.00 93.19 115 GLU A CA 1
ATOM 942 C C . GLU A 1 115 ? -16.677 21.201 15.416 1.00 93.19 115 GLU A C 1
ATOM 944 O O . GLU A 1 115 ? -16.421 22.073 16.255 1.00 93.19 115 GLU A O 1
ATOM 949 N N . LYS A 1 116 ? -17.936 20.887 15.096 1.00 90.81 116 LYS A N 1
ATOM 950 C CA . LYS A 1 116 ? -19.114 21.465 15.753 1.00 90.81 116 LYS A CA 1
ATOM 951 C C . LYS A 1 116 ? -20.162 20.401 16.024 1.00 90.81 116 LYS A C 1
ATOM 953 O O . LYS A 1 116 ? -20.482 19.593 15.161 1.00 90.81 116 LYS A O 1
ATOM 958 N N . VAL A 1 117 ? -20.777 20.472 17.202 1.00 92.12 117 VAL A N 1
ATOM 959 C CA . VAL A 1 117 ? -21.942 19.647 17.526 1.00 92.12 117 VAL A CA 1
ATOM 960 C C . VAL A 1 117 ? -23.206 20.372 17.076 1.00 92.12 117 VAL A C 1
ATOM 962 O O . VAL A 1 117 ? -23.578 21.400 17.647 1.00 92.12 117 VAL A O 1
ATOM 965 N N . VAL A 1 118 ? -23.885 19.833 16.068 1.00 88.50 118 VAL A N 1
ATOM 966 C CA . VAL A 1 118 ? -25.146 20.361 15.537 1.00 88.50 118 VAL A CA 1
ATOM 967 C C . VAL A 1 118 ? -26.213 19.295 15.732 1.00 88.50 118 VAL A C 1
ATOM 969 O O . VAL A 1 118 ? -26.071 18.174 15.265 1.00 88.50 118 VAL A O 1
ATOM 972 N N . ASN A 1 119 ? -27.283 19.620 16.459 1.00 89.94 119 ASN A N 1
ATOM 973 C CA . ASN A 1 119 ? -28.370 18.680 16.775 1.00 89.94 119 ASN A CA 1
ATOM 974 C C . ASN A 1 119 ? -27.921 17.374 17.472 1.00 89.94 119 ASN A C 1
ATOM 976 O O . ASN A 1 119 ? -28.614 16.366 17.393 1.00 89.94 119 ASN A O 1
ATOM 980 N N . GLY A 1 120 ? -26.797 17.403 18.196 1.00 90.06 120 GLY A N 1
ATOM 981 C CA . GLY A 1 120 ? -26.244 16.232 18.888 1.00 90.06 120 GLY A CA 1
ATOM 982 C C . GLY A 1 120 ? -25.320 15.363 18.031 1.00 90.06 120 GLY A C 1
ATOM 983 O O . GLY A 1 120 ? -24.787 14.386 18.547 1.00 90.06 120 GLY A O 1
ATOM 984 N N . GLU A 1 121 ? -25.092 15.735 16.772 1.00 90.69 121 GLU A N 1
ATOM 985 C CA . GLU A 1 121 ? -24.161 15.068 15.860 1.00 90.69 121 GLU A CA 1
ATOM 986 C C . GLU A 1 121 ? -22.900 15.914 15.670 1.00 90.69 121 GLU A C 1
ATOM 988 O O . GLU A 1 121 ? -22.965 17.145 15.618 1.00 90.69 121 GLU A O 1
ATOM 993 N N . VAL A 1 122 ? -21.749 15.247 15.579 1.00 92.06 122 VAL A N 1
ATOM 994 C CA . VAL A 1 122 ? -20.465 15.880 15.269 1.00 92.06 122 VAL A CA 1
ATOM 995 C C . VAL A 1 122 ? -20.400 16.147 13.768 1.00 92.06 122 VAL A C 1
ATOM 997 O O . VAL A 1 122 ? -20.562 15.228 12.968 1.00 92.06 122 VAL A O 1
ATOM 1000 N N . LYS A 1 123 ? -20.163 17.404 13.393 1.00 93.06 123 LYS A N 1
ATOM 1001 C CA . LYS A 1 123 ? -20.005 17.860 12.011 1.00 93.06 123 LYS A CA 1
AT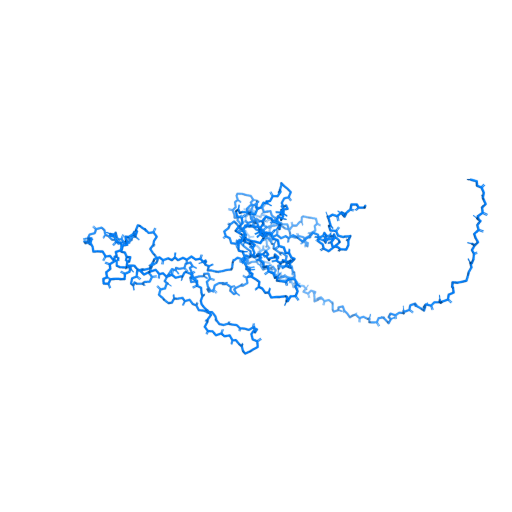OM 1002 C C . LYS A 1 123 ? -18.704 18.633 11.840 1.00 93.06 123 LYS A C 1
ATOM 1004 O O . LYS A 1 123 ? -18.249 19.299 12.773 1.00 93.06 123 LYS A O 1
ATOM 1009 N N . PHE A 1 124 ? -18.142 18.576 10.639 1.00 93.56 124 PHE A N 1
ATOM 1010 C CA . PHE A 1 124 ? -16.855 19.180 10.307 1.00 93.56 124 PHE A CA 1
ATOM 1011 C C . PHE A 1 124 ? -17.043 20.334 9.325 1.00 93.56 124 PHE A C 1
ATOM 1013 O O . PHE A 1 124 ? -17.864 20.246 8.417 1.00 93.56 124 PHE A O 1
ATOM 1020 N N . TYR A 1 125 ? -16.300 21.423 9.515 1.00 91.19 125 TYR A N 1
ATOM 1021 C CA . TYR A 1 125 ? -16.416 22.634 8.704 1.00 91.19 125 TYR A CA 1
ATOM 1022 C C . TYR A 1 125 ? -15.054 23.265 8.424 1.00 91.19 125 TYR A C 1
ATOM 1024 O O . TYR A 1 125 ? -14.197 23.296 9.310 1.00 91.19 125 TYR A O 1
ATOM 1032 N N . THR A 1 126 ? -14.894 23.869 7.247 1.00 86.62 126 THR A N 1
ATOM 1033 C CA . THR A 1 126 ? -13.761 24.751 6.914 1.00 86.62 126 THR A CA 1
ATOM 1034 C C . THR A 1 126 ? -14.225 26.194 6.711 1.00 86.62 126 THR A C 1
ATOM 1036 O O . THR A 1 126 ? -15.330 26.439 6.224 1.00 86.62 126 THR A O 1
ATOM 1039 N N . SER A 1 127 ? -13.388 27.163 7.101 1.00 67.94 127 SER A N 1
ATOM 1040 C CA . SER A 1 127 ? -13.635 28.600 6.908 1.00 67.94 127 SER A CA 1
ATOM 1041 C C . SER A 1 127 ? -12.915 29.199 5.693 1.00 67.94 127 SER A C 1
ATOM 1043 O O . SER A 1 127 ? -13.006 30.409 5.488 1.00 67.94 127 SER A O 1
ATOM 1045 N N . THR A 1 128 ? -12.190 28.387 4.918 1.00 61.31 128 THR A N 1
ATOM 1046 C CA . THR A 1 128 ? -11.314 28.854 3.834 1.00 61.31 128 THR A CA 1
ATOM 1047 C C . THR A 1 128 ? -11.808 28.328 2.487 1.00 61.31 128 THR A C 1
ATOM 1049 O O . THR A 1 128 ? -12.156 27.158 2.354 1.00 61.31 128 THR A O 1
ATOM 1052 N N . THR A 1 129 ? -11.828 29.195 1.474 1.00 54.59 129 THR A N 1
ATOM 1053 C CA . THR A 1 129 ? -11.959 28.810 0.063 1.00 54.59 129 THR A CA 1
ATOM 1054 C C . THR A 1 129 ? -10.863 27.808 -0.302 1.00 54.59 129 THR A C 1
ATOM 1056 O O . THR A 1 129 ? -9.704 28.015 0.054 1.00 54.59 129 THR A O 1
ATOM 1059 N N . ASN A 1 130 ? -11.217 26.730 -1.010 1.00 51.12 130 ASN A N 1
ATOM 1060 C CA . ASN A 1 130 ? -10.255 25.776 -1.576 1.00 51.12 130 ASN A CA 1
ATOM 1061 C C . ASN A 1 130 ? -9.034 26.488 -2.186 1.00 51.12 130 ASN A C 1
ATOM 1063 O O . ASN A 1 130 ? -9.214 27.526 -2.838 1.00 51.12 130 ASN A O 1
ATOM 1067 N N . PRO A 1 131 ? -7.812 25.935 -2.057 1.00 43.69 131 PRO A N 1
ATOM 1068 C CA . PRO A 1 131 ? -6.691 26.377 -2.876 1.00 43.69 131 PRO A CA 1
ATOM 1069 C C . PRO A 1 131 ? -7.073 26.199 -4.356 1.00 43.69 131 PRO A C 1
ATOM 1071 O O . PRO A 1 131 ? -7.156 25.084 -4.857 1.00 43.69 131 PRO A O 1
ATOM 1074 N N . GLY A 1 132 ? -7.393 27.308 -5.032 1.00 50.69 132 GLY A N 1
ATOM 1075 C CA . GLY A 1 132 ? -7.901 27.324 -6.412 1.00 50.69 132 GLY A CA 1
ATOM 1076 C C . GLY A 1 132 ? -9.176 28.147 -6.644 1.00 50.69 132 GLY A C 1
ATOM 1077 O O . GLY A 1 132 ? -9.558 28.331 -7.797 1.00 50.69 132 GLY A O 1
ATOM 1078 N N . ILE A 1 133 ? -9.823 28.670 -5.595 1.00 51.44 133 ILE A N 1
ATOM 1079 C CA . ILE A 1 133 ? -10.994 29.556 -5.717 1.00 51.44 133 ILE A CA 1
ATOM 1080 C C . ILE A 1 133 ? -10.594 30.983 -5.314 1.00 51.44 133 ILE A C 1
ATOM 1082 O O . ILE A 1 133 ? -10.087 31.200 -4.215 1.00 51.44 133 ILE A O 1
ATOM 1086 N N . ASP A 1 134 ? -10.801 31.942 -6.225 1.00 47.44 134 ASP A N 1
ATOM 1087 C CA . ASP A 1 134 ? -10.485 33.366 -6.052 1.00 47.44 134 ASP A CA 1
ATOM 1088 C C . ASP A 1 134 ? -10.997 33.930 -4.709 1.00 47.44 134 ASP A C 1
ATOM 1090 O O . ASP A 1 134 ? -12.152 33.726 -4.335 1.00 47.44 134 ASP A O 1
ATOM 1094 N N . GLU A 1 135 ? -10.159 34.730 -4.034 1.00 49.69 135 GLU A N 1
ATOM 1095 C CA . GLU A 1 135 ? -10.350 35.360 -2.705 1.00 49.69 135 GLU A CA 1
ATOM 1096 C C . GLU A 1 135 ? -11.561 36.324 -2.571 1.00 49.69 135 GLU A C 1
ATOM 1098 O O . GLU A 1 135 ? -11.612 37.156 -1.662 1.00 49.69 135 GLU A O 1
ATOM 1103 N N . LYS A 1 136 ? -12.531 36.303 -3.490 1.00 50.00 136 LYS A N 1
ATOM 1104 C CA . LYS A 1 136 ? -13.616 37.297 -3.548 1.00 50.00 136 LYS A CA 1
ATOM 1105 C C . LYS A 1 136 ? -14.959 36.834 -3.006 1.00 50.00 136 LYS A C 1
ATOM 1107 O O . LYS A 1 136 ? -15.835 37.690 -2.850 1.00 50.00 136 LYS A O 1
ATOM 1112 N N . ASP A 1 137 ? -15.121 35.559 -2.671 1.00 49.34 137 ASP A N 1
ATOM 1113 C CA . ASP A 1 137 ? -16.360 35.065 -2.082 1.00 49.34 137 ASP A CA 1
ATOM 1114 C C . ASP A 1 137 ? -16.257 34.905 -0.564 1.00 49.34 137 ASP A C 1
ATOM 1116 O O . ASP A 1 137 ? -15.253 34.484 -0.001 1.00 49.34 137 ASP A O 1
ATOM 1120 N N . LYS A 1 138 ? -17.314 35.374 0.101 1.00 49.97 138 LYS A N 1
ATOM 1121 C CA . LYS A 1 138 ? -17.460 35.494 1.555 1.00 49.97 138 LYS A CA 1
ATOM 1122 C C . LYS A 1 138 ? -17.066 34.201 2.271 1.00 49.97 138 LYS A C 1
ATOM 1124 O O . LYS A 1 138 ? -17.367 33.131 1.766 1.00 49.97 138 LYS A O 1
ATOM 1129 N N . ASN A 1 139 ? -16.553 34.338 3.501 1.00 55.19 139 ASN A N 1
ATOM 1130 C CA . ASN A 1 139 ? -16.406 33.277 4.509 1.00 55.19 139 ASN A CA 1
ATOM 1131 C C . ASN A 1 139 ? -17.743 32.547 4.765 1.00 55.19 139 ASN A C 1
ATOM 1133 O O . ASN A 1 139 ? -18.419 32.794 5.766 1.00 55.19 139 ASN A O 1
ATOM 1137 N N . THR A 1 140 ? -18.171 31.695 3.845 1.00 64.19 140 THR A N 1
ATOM 1138 C CA . THR A 1 140 ? -19.226 30.716 4.056 1.00 64.19 140 THR A CA 1
ATOM 1139 C C . THR A 1 140 ? -18.542 29.457 4.539 1.00 64.19 140 THR A C 1
ATOM 1141 O O . THR A 1 140 ? -17.684 28.925 3.844 1.00 64.19 140 THR A O 1
ATOM 1144 N N . GLU A 1 141 ? -18.882 29.026 5.750 1.00 78.31 141 GLU A N 1
ATOM 1145 C CA . GLU A 1 141 ? -18.419 27.739 6.254 1.00 78.31 141 GLU A CA 1
ATOM 1146 C C . GLU A 1 141 ? -18.927 26.634 5.328 1.00 78.31 141 GLU A C 1
ATOM 1148 O O . GLU A 1 141 ? -20.133 26.540 5.083 1.00 78.31 141 GLU A O 1
ATOM 1153 N N . THR A 1 142 ? -18.009 25.821 4.818 1.00 86.81 142 THR A N 1
ATOM 1154 C CA . THR A 1 142 ? -18.328 24.650 3.998 1.00 86.81 142 THR A CA 1
ATOM 1155 C C . THR A 1 142 ? -18.319 23.426 4.901 1.00 86.81 142 THR A C 1
ATOM 1157 O O . THR A 1 142 ? -17.354 23.231 5.643 1.00 86.81 142 THR A O 1
ATOM 1160 N N . GLU A 1 143 ? -19.394 22.635 4.876 1.00 91.75 143 GLU A N 1
ATOM 1161 C CA . GLU A 1 143 ? -19.451 21.353 5.586 1.00 91.75 143 GLU A CA 1
ATOM 1162 C C . GLU A 1 143 ? -18.530 20.342 4.892 1.00 91.75 143 GLU A C 1
ATOM 1164 O O . GLU A 1 143 ? -18.441 20.299 3.666 1.00 91.75 143 GLU A O 1
ATOM 1169 N N . LEU A 1 144 ? -17.821 19.557 5.694 1.00 94.12 144 LEU A N 1
ATOM 1170 C CA . LEU A 1 144 ? -16.944 18.486 5.252 1.00 94.12 144 LEU A CA 1
ATOM 1171 C C . LEU A 1 144 ? -17.449 17.161 5.818 1.00 94.12 144 LEU A C 1
ATOM 1173 O O . LEU A 1 144 ? -17.898 17.080 6.965 1.00 94.12 144 LEU A O 1
ATOM 1177 N N . PHE A 1 145 ? -17.309 16.106 5.030 1.00 94.50 145 PHE A N 1
ATOM 1178 C CA . PHE A 1 145 ? -17.689 14.750 5.397 1.00 94.50 145 PHE A CA 1
ATOM 1179 C C . PHE A 1 145 ? -16.438 13.928 5.645 1.00 94.50 145 PHE A C 1
ATOM 1181 O O . PHE A 1 145 ? -15.549 13.862 4.798 1.00 94.50 145 PHE A O 1
ATOM 1188 N N . LEU A 1 146 ? -16.379 13.293 6.812 1.00 94.06 146 LEU A N 1
ATOM 1189 C CA . LEU A 1 146 ? -15.340 12.322 7.116 1.00 94.06 146 LEU A CA 1
ATO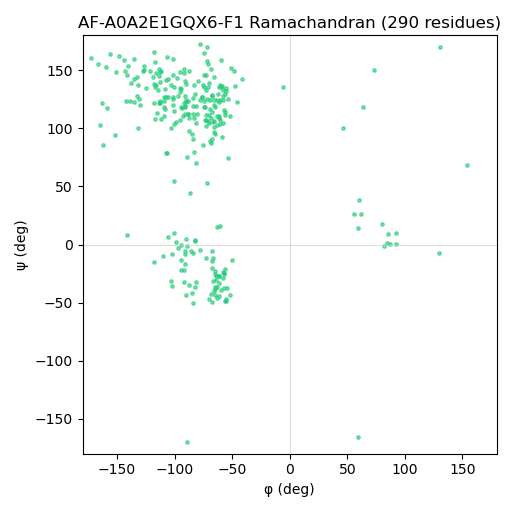M 1190 C C . LEU A 1 146 ? -15.635 11.028 6.346 1.00 94.06 146 LEU A C 1
ATOM 1192 O O . LEU A 1 146 ? -16.726 10.465 6.470 1.00 94.06 146 LEU A O 1
ATOM 1196 N N . LYS A 1 147 ? -14.673 10.579 5.543 1.00 91.88 147 LYS A N 1
ATOM 1197 C CA . LYS A 1 147 ? -14.777 9.397 4.684 1.00 91.88 147 LYS A CA 1
ATOM 1198 C C . LYS A 1 147 ? -13.543 8.518 4.828 1.00 91.88 147 LYS A C 1
ATOM 1200 O O . LYS A 1 147 ? -12.433 9.028 4.961 1.00 91.88 147 LYS A O 1
ATOM 1205 N N . ASP A 1 148 ? -13.739 7.207 4.758 1.00 90.31 148 ASP A N 1
ATOM 1206 C CA . ASP A 1 148 ? -12.633 6.257 4.687 1.00 90.31 148 ASP A CA 1
ATOM 1207 C C . ASP A 1 148 ? -12.061 6.272 3.262 1.00 90.31 148 ASP A C 1
ATOM 1209 O O . ASP A 1 148 ? -12.789 6.134 2.281 1.00 90.31 148 ASP A O 1
ATOM 1213 N N . PHE A 1 149 ? -10.752 6.469 3.139 1.00 89.38 149 PHE A N 1
ATOM 1214 C CA . PHE A 1 149 ? -10.031 6.566 1.868 1.00 89.38 149 PHE A CA 1
ATOM 1215 C C . PHE A 1 149 ? -9.617 5.184 1.345 1.00 89.38 149 PHE A C 1
ATOM 1217 O O . PHE A 1 149 ? -8.483 4.947 0.931 1.00 89.38 149 PHE A O 1
ATOM 1224 N N . THR A 1 150 ? -10.546 4.238 1.423 1.00 88.56 150 THR A N 1
ATOM 1225 C CA . THR A 1 150 ? -10.341 2.825 1.103 1.00 88.56 150 THR A CA 1
ATOM 1226 C C . THR A 1 150 ? -11.237 2.404 -0.057 1.00 88.56 150 THR A C 1
ATOM 1228 O O . THR A 1 150 ? -12.154 3.126 -0.451 1.00 88.56 150 THR A O 1
ATOM 1231 N N . TYR A 1 151 ? -10.955 1.244 -0.645 1.00 90.56 151 TYR A N 1
ATOM 1232 C CA . TYR A 1 151 ? -11.868 0.582 -1.579 1.00 90.56 151 TYR A CA 1
ATOM 1233 C C . TYR A 1 151 ? -12.760 -0.383 -0.809 1.00 90.56 151 TYR A C 1
ATOM 1235 O O . TYR A 1 151 ? -12.345 -0.933 0.217 1.00 90.56 151 TYR A O 1
ATOM 1243 N N . PHE A 1 152 ? -13.965 -0.621 -1.310 1.00 89.25 152 PHE A N 1
ATOM 1244 C CA . PHE A 1 152 ? -14.878 -1.584 -0.708 1.00 89.25 152 PHE A CA 1
ATOM 1245 C C . PHE A 1 152 ? -15.116 -2.767 -1.640 1.00 89.25 152 PHE A C 1
ATOM 1247 O O . PHE A 1 152 ? -15.013 -2.662 -2.860 1.00 89.25 152 PHE A O 1
ATOM 1254 N N . ILE A 1 153 ? -15.392 -3.917 -1.029 1.00 91.12 153 ILE A N 1
ATOM 1255 C CA . ILE A 1 153 ? -15.774 -5.131 -1.744 1.00 91.12 153 ILE A CA 1
ATOM 1256 C C . ILE A 1 153 ? -17.260 -5.013 -2.069 1.00 91.12 153 ILE A C 1
ATOM 1258 O O . ILE A 1 153 ? -18.072 -4.927 -1.146 1.00 91.12 153 ILE A O 1
ATOM 1262 N N . ASP A 1 154 ? -17.590 -5.022 -3.356 1.00 94.38 154 ASP A N 1
ATOM 1263 C CA . ASP A 1 154 ? -18.972 -5.044 -3.840 1.00 94.38 154 ASP A CA 1
ATOM 1264 C C . ASP A 1 154 ? -19.512 -6.480 -3.864 1.00 94.38 154 ASP A C 1
ATOM 1266 O O . ASP A 1 154 ? -20.540 -6.779 -3.254 1.00 94.38 154 ASP A O 1
ATOM 1270 N N . ASP A 1 155 ? -18.757 -7.408 -4.464 1.00 93.44 155 ASP A N 1
ATOM 1271 C CA . ASP A 1 155 ? -19.166 -8.809 -4.570 1.00 93.44 155 ASP A CA 1
ATOM 1272 C C . ASP A 1 155 ? -17.990 -9.785 -4.446 1.00 93.44 155 ASP A C 1
ATOM 1274 O O . ASP A 1 155 ? -16.820 -9.449 -4.651 1.00 93.44 155 ASP A O 1
ATOM 1278 N N . ILE A 1 156 ? -18.309 -11.029 -4.095 1.00 94.81 156 ILE A N 1
ATOM 1279 C CA . ILE A 1 156 ? -17.359 -12.132 -3.986 1.00 94.81 156 ILE A CA 1
ATOM 1280 C C . ILE A 1 156 ? -17.950 -13.345 -4.703 1.00 94.81 156 ILE A C 1
ATOM 1282 O O . ILE A 1 156 ? -19.053 -13.800 -4.397 1.00 94.81 156 ILE A O 1
ATOM 1286 N N . SER A 1 157 ? -17.170 -13.922 -5.616 1.00 94.38 157 SER A N 1
ATOM 1287 C CA . SER A 1 157 ? -17.497 -15.186 -6.287 1.00 94.38 157 SER A CA 1
ATOM 1288 C C . SER A 1 157 ? -17.864 -16.300 -5.299 1.00 94.38 157 SER A C 1
ATOM 1290 O O . SER A 1 157 ? -17.395 -16.364 -4.159 1.00 94.38 157 SER A O 1
ATOM 1292 N N . THR A 1 158 ? -18.701 -17.240 -5.743 1.00 94.88 158 THR A N 1
ATOM 1293 C CA . THR A 1 158 ? -19.214 -18.318 -4.877 1.00 94.88 158 THR A CA 1
ATOM 1294 C C . THR A 1 158 ? -18.105 -19.222 -4.324 1.00 94.88 158 THR A C 1
ATOM 1296 O O . THR A 1 158 ? -18.208 -19.712 -3.199 1.00 94.88 158 THR A O 1
ATOM 1299 N N . ASP A 1 159 ? -17.042 -19.437 -5.095 1.00 93.38 159 ASP A N 1
ATOM 1300 C CA . ASP A 1 159 ? -15.852 -20.200 -4.711 1.00 93.38 159 ASP A CA 1
ATOM 1301 C C . ASP A 1 159 ? -14.763 -19.346 -4.041 1.00 93.38 159 ASP A C 1
ATOM 1303 O O . ASP A 1 159 ? -13.769 -19.897 -3.564 1.00 93.38 159 ASP A O 1
ATOM 1307 N N . ARG A 1 160 ? -14.989 -18.031 -3.907 1.00 88.81 160 ARG A N 1
ATOM 1308 C CA . ARG A 1 160 ? -14.102 -17.055 -3.254 1.00 88.81 160 ARG A CA 1
ATOM 1309 C C . ARG A 1 160 ? -12.737 -16.911 -3.925 1.00 88.81 160 ARG A C 1
ATOM 1311 O O . ARG A 1 160 ? -11.767 -16.551 -3.257 1.00 88.81 160 ARG A O 1
ATOM 1318 N N . THR A 1 161 ? -12.648 -17.198 -5.219 1.00 84.12 161 THR A N 1
ATOM 1319 C CA . THR A 1 161 ? -11.410 -17.003 -5.989 1.00 84.12 161 THR A CA 1
ATOM 1320 C C . THR A 1 161 ? -11.341 -15.636 -6.656 1.00 84.12 161 THR A C 1
ATOM 1322 O O . THR A 1 161 ? -10.254 -15.153 -6.951 1.00 84.12 161 THR A O 1
ATOM 1325 N N . GLU A 1 162 ? -12.491 -15.004 -6.863 1.00 85.00 162 GLU A N 1
ATOM 1326 C CA . GLU A 1 162 ? -12.640 -13.685 -7.472 1.00 85.00 162 GLU A CA 1
ATOM 1327 C C . GLU A 1 162 ? -13.472 -12.770 -6.570 1.00 85.00 162 GLU A C 1
ATOM 1329 O O . GLU A 1 162 ? -14.369 -13.225 -5.847 1.00 85.00 162 GLU A O 1
ATOM 1334 N N . LEU A 1 163 ? -13.179 -11.477 -6.628 1.00 88.62 163 LEU A N 1
ATOM 1335 C CA . LEU A 1 163 ? -13.923 -10.430 -5.943 1.00 88.62 163 LEU A CA 1
ATOM 1336 C C . LEU A 1 163 ? -14.033 -9.202 -6.847 1.00 88.62 163 LEU A C 1
ATOM 1338 O O . LEU A 1 163 ? -13.184 -8.989 -7.715 1.00 88.62 163 LEU A O 1
ATOM 1342 N N . ILE A 1 164 ? -15.083 -8.418 -6.636 1.00 88.94 164 ILE A N 1
ATOM 1343 C CA . ILE A 1 164 ? -15.302 -7.122 -7.271 1.00 88.94 164 ILE A CA 1
ATOM 1344 C C . ILE A 1 164 ? -15.037 -6.060 -6.209 1.00 88.94 164 ILE A C 1
ATOM 1346 O O . ILE A 1 164 ? -15.587 -6.119 -5.109 1.00 88.94 164 ILE A O 1
ATOM 1350 N N . ILE A 1 165 ? -14.162 -5.115 -6.535 1.00 89.94 165 ILE A N 1
ATOM 1351 C CA . ILE A 1 165 ? -13.882 -3.937 -5.715 1.00 89.94 165 ILE A CA 1
ATOM 1352 C C . ILE A 1 165 ? -14.368 -2.687 -6.424 1.00 89.94 165 ILE A C 1
ATOM 1354 O O . ILE A 1 165 ? -14.329 -2.618 -7.651 1.00 89.94 165 ILE A O 1
ATOM 1358 N N . GLU A 1 166 ? -14.780 -1.702 -5.636 1.00 92.19 166 GLU A N 1
ATOM 1359 C CA . GLU A 1 166 ? -15.263 -0.411 -6.108 1.00 92.19 166 GLU A CA 1
ATOM 1360 C C . GLU A 1 166 ? -14.661 0.747 -5.297 1.00 92.19 166 GLU A C 1
ATOM 1362 O O . GLU A 1 166 ? -14.169 0.588 -4.173 1.00 92.19 166 GLU A O 1
ATOM 1367 N N . VAL A 1 167 ? -14.704 1.931 -5.906 1.00 92.12 167 VAL A N 1
ATOM 1368 C CA . VAL A 1 167 ? -14.289 3.212 -5.322 1.00 92.12 167 VAL A CA 1
ATOM 1369 C C . VAL A 1 167 ? -15.493 3.939 -4.729 1.00 92.12 167 VAL A C 1
ATOM 1371 O O . VAL A 1 167 ? -16.591 3.862 -5.279 1.00 92.12 167 VAL A O 1
ATOM 1374 N N . ASP A 1 168 ? -15.307 4.718 -3.658 1.00 91.00 168 ASP A N 1
ATOM 1375 C CA . ASP A 1 168 ? -16.373 5.630 -3.214 1.00 91.00 168 ASP A CA 1
ATOM 1376 C C . ASP A 1 168 ? -16.554 6.733 -4.272 1.00 91.00 168 ASP A C 1
ATOM 1378 O O . ASP A 1 168 ? -15.671 7.565 -4.502 1.00 91.00 168 ASP A O 1
ATOM 1382 N N . GLU A 1 169 ? -17.712 6.755 -4.939 1.00 89.88 169 GLU A N 1
ATOM 1383 C CA . GLU A 1 169 ? -18.063 7.776 -5.936 1.00 89.88 169 GLU A CA 1
ATOM 1384 C C . GLU A 1 169 ? -18.025 9.202 -5.370 1.00 89.88 169 GLU A C 1
ATOM 1386 O O . GLU A 1 169 ? -17.804 10.164 -6.111 1.00 89.88 169 GLU A O 1
ATOM 1391 N N . ASN A 1 170 ? -18.178 9.341 -4.051 1.00 90.31 170 ASN A N 1
ATOM 1392 C CA . ASN A 1 170 ? -18.089 10.620 -3.363 1.00 90.31 170 ASN A CA 1
ATOM 1393 C C . ASN A 1 170 ? -16.644 11.090 -3.164 1.00 90.31 170 ASN A C 1
ATOM 1395 O O . ASN A 1 170 ? -16.457 12.193 -2.678 1.00 90.31 170 ASN A O 1
ATOM 1399 N N . ILE A 1 171 ? -15.625 10.305 -3.523 1.00 91.75 171 ILE A N 1
ATOM 1400 C CA . ILE A 1 171 ? -14.217 10.711 -3.463 1.00 91.75 171 ILE A CA 1
ATOM 1401 C C . ILE A 1 171 ? -13.708 10.892 -4.896 1.00 91.75 171 ILE A C 1
ATOM 1403 O O . ILE A 1 171 ? -13.562 9.936 -5.656 1.00 91.75 171 ILE A O 1
ATOM 1407 N N . LYS A 1 172 ? -13.441 12.135 -5.298 1.00 91.56 172 LYS A N 1
ATOM 1408 C CA . LYS A 1 172 ? -12.972 12.513 -6.647 1.00 91.56 172 LYS A CA 1
ATOM 1409 C C . LYS A 1 172 ? -11.473 12.773 -6.730 1.00 91.56 172 LYS A C 1
ATOM 1411 O O . LYS A 1 172 ? -11.003 13.282 -7.741 1.00 91.56 172 LYS A O 1
ATOM 1416 N N . ASN A 1 173 ? -10.735 12.451 -5.673 1.00 91.56 173 ASN A N 1
ATOM 1417 C CA . ASN A 1 173 ? -9.284 12.551 -5.680 1.00 91.56 173 ASN A CA 1
ATOM 1418 C C . ASN A 1 173 ? -8.700 11.728 -6.846 1.00 91.56 173 ASN A C 1
ATOM 1420 O O . ASN A 1 173 ? -9.090 10.579 -7.047 1.00 91.56 173 ASN A O 1
ATOM 1424 N N . GLU A 1 174 ? -7.824 12.363 -7.625 1.00 89.38 174 GLU A N 1
ATOM 1425 C CA . GLU A 1 174 ? -7.257 11.798 -8.854 1.00 89.38 174 GLU A CA 1
ATOM 1426 C C . GLU A 1 174 ? -6.343 10.610 -8.546 1.00 89.38 174 GLU A C 1
ATOM 1428 O O . GLU A 1 174 ? -6.574 9.533 -9.080 1.00 89.38 174 GLU A O 1
ATOM 1433 N N . GLU A 1 175 ? -5.414 10.769 -7.599 1.00 85.69 175 GLU A N 1
ATOM 1434 C CA . GLU A 1 175 ? -4.486 9.719 -7.149 1.00 85.69 175 GLU A CA 1
ATOM 1435 C C . GLU A 1 175 ? -5.234 8.453 -6.691 1.00 85.69 175 GLU A C 1
ATOM 1437 O O . GLU A 1 175 ? -4.981 7.366 -7.192 1.00 85.69 175 GLU A O 1
ATOM 1442 N N . TYR A 1 176 ? -6.258 8.594 -5.844 1.00 88.31 176 TYR A N 1
ATOM 1443 C CA . TYR A 1 176 ? -7.110 7.487 -5.381 1.00 88.31 176 TYR A CA 1
ATOM 1444 C C . TYR A 1 176 ? -7.738 6.671 -6.515 1.00 88.31 176 TYR A C 1
ATOM 1446 O O . TYR A 1 176 ? -7.911 5.454 -6.388 1.00 88.31 176 TYR A O 1
ATOM 1454 N N . ARG A 1 177 ? -8.125 7.350 -7.601 1.00 89.88 177 ARG A N 1
ATOM 1455 C CA . ARG A 1 177 ? -8.790 6.742 -8.757 1.00 89.88 177 ARG A CA 1
ATOM 1456 C C . ARG A 1 177 ? -7.786 6.166 -9.742 1.00 89.88 177 ARG A C 1
ATOM 1458 O O . ARG A 1 177 ? -8.011 5.064 -10.227 1.00 89.88 177 ARG A O 1
ATOM 1465 N N . GLU A 1 178 ? -6.690 6.869 -9.998 1.00 88.31 178 GLU A N 1
ATOM 1466 C CA . GLU A 1 178 ? -5.607 6.382 -10.849 1.00 88.31 178 GLU A CA 1
ATOM 1467 C C . GLU A 1 178 ? -4.982 5.114 -10.257 1.00 88.31 178 GLU A C 1
ATOM 1469 O O . GLU A 1 178 ? -4.839 4.118 -10.966 1.00 88.31 178 GLU A O 1
ATOM 1474 N N . ASP A 1 179 ? -4.719 5.090 -8.950 1.00 85.75 179 ASP A N 1
ATOM 1475 C CA . ASP A 1 179 ? -4.248 3.900 -8.236 1.00 85.75 179 ASP A CA 1
ATOM 1476 C C . ASP A 1 179 ? -5.202 2.715 -8.439 1.00 85.75 179 ASP A C 1
ATOM 1478 O O . ASP A 1 179 ? -4.784 1.610 -8.784 1.00 85.75 179 ASP A O 1
ATOM 1482 N N . PHE A 1 180 ? -6.510 2.945 -8.287 1.00 88.56 180 PHE A N 1
ATOM 1483 C CA . PHE A 1 180 ? -7.523 1.910 -8.486 1.00 88.56 180 PHE A CA 1
ATOM 1484 C C . PHE A 1 180 ? -7.552 1.396 -9.932 1.00 88.56 180 PHE A C 1
ATOM 1486 O O . PHE A 1 180 ? -7.576 0.191 -10.168 1.00 88.56 180 PHE A O 1
ATOM 1493 N N . GLU A 1 181 ? -7.530 2.285 -10.923 1.00 86.06 181 GLU A N 1
ATOM 1494 C CA . GLU A 1 181 ? -7.550 1.900 -12.338 1.00 86.06 181 GLU A CA 1
ATOM 1495 C C . GLU A 1 181 ? -6.271 1.160 -12.759 1.00 86.06 181 GLU A C 1
ATOM 1497 O O . GLU A 1 181 ? -6.299 0.276 -13.624 1.00 86.06 181 GLU A O 1
ATOM 1502 N N . THR A 1 182 ? -5.142 1.494 -12.135 1.00 81.12 182 THR A N 1
ATOM 1503 C CA . THR A 1 182 ? -3.825 0.959 -12.487 1.00 81.12 182 THR A CA 1
ATOM 1504 C C . THR A 1 182 ? -3.413 -0.265 -11.664 1.00 81.12 182 THR A C 1
ATOM 1506 O O . THR A 1 182 ? -2.520 -0.992 -12.096 1.00 81.12 182 THR A O 1
ATOM 1509 N N . MET A 1 183 ? -4.098 -0.595 -10.560 1.00 80.00 183 MET A N 1
ATOM 1510 C CA . MET A 1 183 ? -3.727 -1.708 -9.662 1.00 80.00 183 MET A CA 1
ATOM 1511 C C . MET A 1 183 ? -3.643 -3.086 -10.341 1.00 80.00 183 MET A C 1
ATOM 1513 O O . MET A 1 183 ? -2.965 -3.987 -9.848 1.00 80.00 183 MET A O 1
ATOM 1517 N N . SER A 1 184 ? -4.366 -3.271 -11.452 1.00 73.50 184 SER A N 1
ATOM 1518 C CA . SER A 1 184 ? -4.394 -4.518 -12.232 1.00 73.50 184 SER A CA 1
ATOM 1519 C C . SER A 1 184 ? -3.454 -4.507 -13.441 1.00 73.50 184 SER A C 1
ATOM 1521 O O . SER A 1 184 ? -3.353 -5.506 -14.158 1.00 73.50 184 SER A O 1
ATOM 1523 N N . GLN A 1 185 ? -2.770 -3.388 -13.692 1.00 72.19 185 GLN A N 1
ATOM 1524 C CA . GLN A 1 185 ? -1.852 -3.261 -14.814 1.00 72.19 185 GLN A CA 1
ATOM 1525 C C . GLN A 1 185 ? -0.577 -4.075 -14.584 1.00 72.19 185 GLN A C 1
ATOM 1527 O O . GLN A 1 185 ? -0.194 -4.415 -13.462 1.00 72.19 185 GLN A O 1
ATOM 1532 N N . LEU A 1 186 ? 0.099 -4.399 -15.687 1.00 65.81 186 LEU A N 1
ATOM 1533 C CA . LEU A 1 186 ? 1.411 -5.032 -15.632 1.00 65.81 186 LEU A CA 1
ATOM 1534 C C . LEU A 1 186 ? 2.376 -4.130 -14.860 1.00 65.81 186 LEU A C 1
ATOM 1536 O O . LEU A 1 186 ? 2.423 -2.923 -15.087 1.00 65.81 186 LEU A O 1
ATOM 1540 N N . ILE A 1 187 ? 3.173 -4.732 -13.974 1.00 66.25 187 ILE A N 1
ATOM 1541 C CA . ILE A 1 187 ? 4.193 -4.005 -13.217 1.00 66.25 187 ILE A CA 1
ATOM 1542 C C . ILE A 1 187 ? 5.255 -3.509 -14.204 1.00 66.25 187 ILE A C 1
ATOM 1544 O O . ILE A 1 187 ? 6.175 -4.240 -14.571 1.00 66.25 187 ILE A O 1
ATOM 1548 N N . GLU A 1 188 ? 5.131 -2.257 -14.629 1.00 68.88 188 GLU A N 1
ATOM 1549 C CA . GLU A 1 188 ? 6.102 -1.605 -15.498 1.00 68.88 188 GLU A CA 1
ATOM 1550 C C . GLU A 1 188 ? 7.235 -1.036 -14.649 1.00 68.88 188 GLU A C 1
ATOM 1552 O O . GLU A 1 188 ? 7.032 -0.188 -13.780 1.00 68.88 188 GLU A O 1
ATOM 1557 N N . TYR A 1 189 ? 8.458 -1.495 -14.886 1.00 72.12 189 TYR A N 1
ATOM 1558 C CA . TYR A 1 189 ? 9.632 -0.857 -14.318 1.00 72.12 189 TYR A CA 1
ATOM 1559 C C . TYR A 1 189 ? 9.924 0.471 -15.039 1.00 72.12 189 TYR A C 1
ATOM 1561 O O . TYR A 1 189 ? 10.219 0.472 -16.231 1.00 72.12 189 TYR A O 1
ATOM 1569 N N . LYS A 1 190 ? 9.874 1.590 -14.304 1.00 72.62 190 LYS A N 1
ATOM 1570 C CA . LYS A 1 190 ? 10.317 2.911 -14.770 1.00 72.62 190 LYS A CA 1
ATOM 1571 C C . LYS A 1 190 ? 11.545 3.314 -13.969 1.00 72.62 190 LYS A C 1
ATOM 1573 O O . LYS A 1 190 ? 11.472 3.376 -12.744 1.00 72.62 190 LYS A O 1
ATOM 1578 N N . SER A 1 191 ? 12.651 3.564 -14.659 1.00 73.19 191 SER A N 1
ATOM 1579 C CA . SER A 1 191 ? 13.892 3.955 -14.004 1.00 73.19 191 SER A CA 1
ATOM 1580 C C . SER A 1 191 ? 13.849 5.384 -13.474 1.00 73.19 191 SER A C 1
ATOM 1582 O O . SER A 1 191 ? 13.246 6.277 -14.080 1.00 73.19 191 SER A O 1
ATOM 1584 N N . LEU A 1 192 ? 14.523 5.608 -12.347 1.00 73.75 192 LEU A N 1
ATOM 1585 C CA . LEU A 1 192 ? 14.840 6.941 -11.857 1.00 73.75 192 LEU A CA 1
ATOM 1586 C C . LEU A 1 192 ? 15.941 7.526 -12.743 1.00 73.75 192 LEU A C 1
ATOM 1588 O O . LEU A 1 192 ? 17.079 7.065 -12.732 1.00 73.75 192 LEU A O 1
ATOM 1592 N N . LYS A 1 193 ? 15.598 8.548 -13.531 1.00 69.12 193 LYS A N 1
ATOM 1593 C CA . LYS A 1 193 ? 16.557 9.257 -14.386 1.00 69.12 193 LYS A CA 1
ATOM 1594 C C . LYS A 1 193 ? 17.301 10.314 -13.569 1.00 69.12 193 LYS A C 1
ATOM 1596 O O . LYS A 1 193 ? 16.937 11.489 -13.599 1.00 69.12 193 LYS A O 1
ATOM 1601 N N . THR A 1 194 ? 18.297 9.888 -12.805 1.00 73.06 194 THR A N 1
ATOM 1602 C CA . THR A 1 194 ? 19.309 10.761 -12.184 1.00 73.06 194 THR A CA 1
ATOM 1603 C C . THR A 1 194 ? 20.602 10.702 -13.000 1.00 73.06 194 THR A C 1
ATOM 1605 O O . THR A 1 194 ? 20.761 9.782 -13.792 1.00 73.06 194 THR A O 1
ATOM 1608 N N . ASP A 1 195 ? 21.485 11.699 -12.857 1.00 66.31 195 ASP A N 1
ATOM 1609 C CA . ASP A 1 195 ? 22.514 12.101 -13.843 1.00 66.31 195 A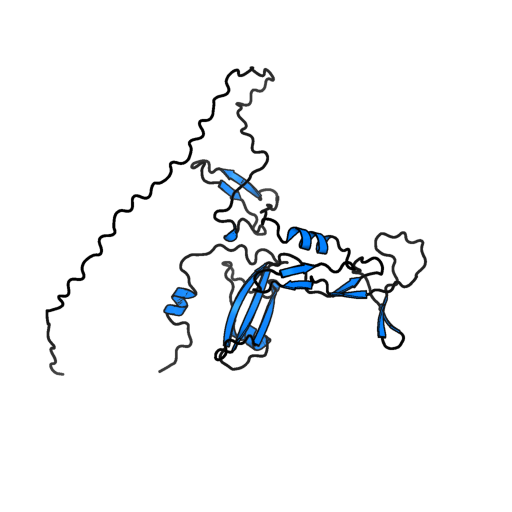SP A CA 1
ATOM 1610 C C . ASP A 1 195 ? 23.426 10.993 -14.436 1.00 66.31 195 ASP A C 1
ATOM 1612 O O . ASP A 1 195 ? 24.019 11.239 -15.480 1.00 66.31 195 ASP A O 1
ATOM 1616 N N . ASP A 1 196 ? 23.474 9.777 -13.877 1.00 69.56 196 ASP A N 1
ATOM 1617 C CA . ASP A 1 196 ? 24.183 8.608 -14.437 1.00 69.56 196 ASP A CA 1
ATOM 1618 C C . ASP A 1 196 ? 23.436 7.259 -14.258 1.00 69.56 196 ASP A C 1
ATOM 1620 O O . ASP A 1 196 ? 23.984 6.193 -14.544 1.00 69.56 196 ASP A O 1
ATOM 1624 N N . PHE A 1 197 ? 22.186 7.275 -13.783 1.00 69.62 197 PHE A N 1
ATOM 1625 C CA . PHE A 1 197 ? 21.417 6.074 -13.445 1.00 69.62 197 PHE A CA 1
ATOM 1626 C C . PHE A 1 197 ? 20.162 5.931 -14.310 1.00 69.62 197 PHE A C 1
ATOM 1628 O O . PHE A 1 197 ? 19.640 6.884 -14.891 1.00 69.62 197 PHE A O 1
ATOM 1635 N N . GLY A 1 198 ? 19.674 4.698 -14.418 1.00 70.12 198 GLY A N 1
ATOM 1636 C CA . GLY A 1 198 ? 18.467 4.380 -15.168 1.00 70.12 198 GLY A CA 1
ATOM 1637 C C . GLY A 1 198 ? 18.681 4.157 -16.665 1.00 70.12 198 GLY A C 1
ATOM 1638 O O . GLY A 1 198 ? 17.692 4.015 -17.392 1.00 70.12 198 GLY A O 1
ATOM 1639 N N . ALA A 1 199 ? 19.937 4.089 -17.119 1.00 78.00 199 ALA A N 1
ATOM 1640 C CA . ALA A 1 199 ? 20.315 3.678 -18.467 1.00 78.00 199 ALA A CA 1
ATOM 1641 C C . ALA A 1 199 ? 20.569 2.163 -18.540 1.00 78.00 199 ALA A C 1
ATOM 1643 O O . ALA A 1 199 ? 21.161 1.570 -17.639 1.00 78.00 199 ALA A O 1
ATOM 1644 N N . ILE A 1 200 ? 20.140 1.549 -19.644 1.00 78.94 200 ILE A N 1
ATOM 1645 C CA . ILE A 1 200 ? 20.470 0.166 -20.006 1.00 78.94 200 ILE A CA 1
ATOM 1646 C C . ILE A 1 200 ? 21.569 0.163 -21.071 1.00 78.94 200 ILE A C 1
ATOM 1648 O O . ILE A 1 200 ? 21.589 1.025 -21.951 1.00 78.94 200 ILE A O 1
ATOM 1652 N N . LYS A 1 201 ? 22.456 -0.828 -21.030 1.00 82.50 201 LYS A N 1
ATOM 1653 C CA . LYS A 1 201 ? 23.455 -1.079 -22.078 1.00 82.50 201 LYS A CA 1
ATOM 1654 C C . LYS A 1 201 ? 23.646 -2.577 -22.258 1.00 82.50 201 LYS A C 1
ATOM 1656 O O . LYS A 1 201 ? 23.506 -3.333 -21.307 1.00 82.50 201 LYS A O 1
ATOM 1661 N N . PHE A 1 202 ? 23.969 -3.025 -23.463 1.00 83.19 202 PHE A N 1
ATOM 1662 C CA . PHE A 1 202 ? 24.401 -4.409 -23.653 1.00 83.19 202 PHE A CA 1
ATOM 1663 C C . PHE A 1 202 ? 25.869 -4.547 -23.252 1.00 83.19 202 PHE A C 1
ATOM 1665 O O . PHE A 1 202 ? 26.672 -3.653 -23.538 1.00 83.19 202 PHE A O 1
ATOM 1672 N N . ASP A 1 203 ? 26.224 -5.654 -22.599 1.00 85.81 203 ASP A N 1
ATOM 1673 C CA . ASP A 1 203 ? 27.620 -5.934 -22.278 1.00 85.81 203 ASP A CA 1
ATOM 1674 C C . ASP A 1 203 ? 28.449 -6.006 -23.567 1.00 85.81 203 ASP A C 1
ATOM 1676 O O . ASP A 1 203 ? 28.089 -6.635 -24.565 1.00 85.81 203 ASP A O 1
ATOM 1680 N N . THR A 1 204 ? 29.612 -5.364 -23.517 1.00 83.06 204 THR A N 1
ATOM 1681 C CA . THR A 1 204 ? 30.518 -5.242 -24.665 1.00 83.06 204 THR A CA 1
ATOM 1682 C C . THR A 1 204 ? 31.151 -6.570 -25.087 1.00 83.06 204 THR A C 1
ATOM 1684 O O . THR A 1 204 ? 31.634 -6.679 -26.214 1.00 83.06 204 THR A O 1
ATOM 1687 N N . LYS A 1 205 ? 31.186 -7.579 -24.204 1.00 89.19 205 LYS A N 1
ATOM 1688 C CA . LYS A 1 205 ? 31.801 -8.889 -24.477 1.00 89.19 205 LYS A CA 1
ATOM 1689 C C . LYS A 1 205 ? 30.766 -9.967 -24.779 1.00 89.19 205 LYS A C 1
ATOM 1691 O O . LYS A 1 205 ? 31.065 -10.889 -25.537 1.00 89.19 205 LYS A O 1
ATOM 1696 N N . ASN A 1 206 ? 29.579 -9.868 -24.196 1.00 85.25 206 ASN A N 1
ATOM 1697 C CA . ASN A 1 206 ? 28.471 -10.781 -24.394 1.00 85.25 206 ASN A CA 1
ATOM 1698 C C . ASN A 1 206 ? 27.176 -9.998 -24.678 1.00 85.25 206 ASN A C 1
ATOM 1700 O O . ASN A 1 206 ? 26.494 -9.586 -23.740 1.00 85.25 206 ASN A O 1
ATOM 1704 N N . PRO A 1 207 ? 26.766 -9.880 -25.953 1.00 78.19 207 PRO A N 1
ATOM 1705 C CA . PRO A 1 207 ? 25.596 -9.092 -26.340 1.00 78.19 207 PRO A CA 1
ATOM 1706 C C . PRO A 1 207 ? 24.259 -9.668 -25.837 1.00 78.19 207 PRO A C 1
ATOM 1708 O O . PRO A 1 207 ? 23.224 -9.036 -26.005 1.00 78.19 207 PRO A O 1
ATOM 1711 N N . HIS A 1 208 ? 24.258 -10.851 -25.210 1.00 80.62 208 HIS A N 1
ATOM 1712 C CA . HIS A 1 208 ? 23.073 -11.437 -24.572 1.00 80.62 208 HIS A CA 1
ATOM 1713 C C . HIS A 1 208 ? 22.871 -10.960 -23.128 1.00 80.62 208 HIS A C 1
ATOM 1715 O O . HIS A 1 208 ? 21.880 -11.323 -22.496 1.00 80.62 208 HIS A O 1
ATOM 1721 N N . ILE A 1 209 ? 23.816 -10.193 -22.580 1.00 82.38 209 ILE A N 1
ATOM 1722 C CA . ILE A 1 209 ? 23.715 -9.621 -21.241 1.00 82.38 209 ILE A CA 1
ATOM 1723 C C . ILE A 1 209 ? 23.308 -8.160 -21.390 1.00 8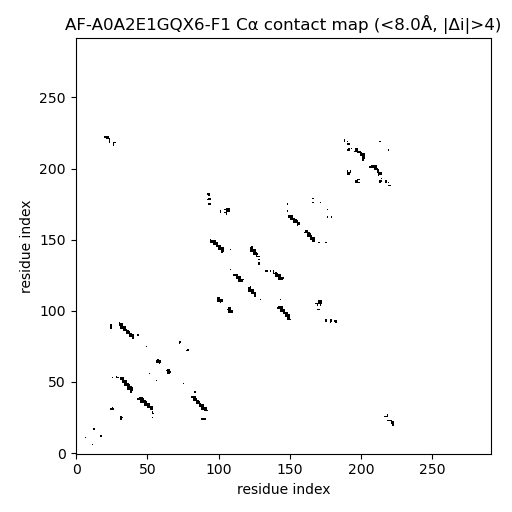2.38 209 ILE A C 1
ATOM 1725 O O . ILE A 1 209 ? 24.017 -7.369 -22.009 1.00 82.38 209 ILE A O 1
ATOM 1729 N N . LEU A 1 210 ? 22.162 -7.813 -20.809 1.00 81.94 210 LEU A N 1
ATOM 1730 C CA . LEU A 1 210 ? 21.745 -6.432 -20.621 1.00 81.94 210 LEU A CA 1
ATOM 1731 C C . LEU A 1 210 ? 22.194 -5.985 -19.228 1.00 81.94 210 LEU A C 1
ATOM 1733 O O . LEU A 1 210 ? 21.776 -6.552 -18.219 1.00 81.94 210 LEU A O 1
ATOM 1737 N N . GLU A 1 211 ? 23.063 -4.988 -19.184 1.00 83.75 211 GLU A N 1
ATOM 1738 C CA . GLU A 1 211 ? 23.494 -4.312 -17.971 1.00 83.75 211 GLU A CA 1
ATOM 1739 C C . GLU A 1 211 ? 22.601 -3.106 -17.701 1.00 83.75 211 GLU A C 1
ATOM 1741 O O . GLU A 1 211 ? 22.107 -2.438 -18.616 1.00 83.75 211 GLU A O 1
ATOM 1746 N N . PHE A 1 212 ? 22.405 -2.826 -16.419 1.00 79.56 212 PHE A N 1
ATOM 1747 C CA . PHE A 1 212 ? 21.548 -1.751 -15.969 1.00 79.56 212 PHE A CA 1
ATOM 1748 C C . PHE A 1 212 ? 22.154 -1.079 -14.742 1.00 79.56 212 PHE A C 1
ATOM 1750 O O . PHE A 1 212 ? 22.431 -1.747 -13.744 1.00 79.56 212 PHE A O 1
ATOM 1757 N N . ASP A 1 213 ? 22.363 0.232 -14.834 1.00 76.94 213 ASP A N 1
ATOM 1758 C CA . ASP A 1 213 ? 22.949 1.032 -13.761 1.00 76.94 213 ASP A CA 1
ATOM 1759 C C . ASP A 1 213 ? 21.813 1.618 -12.903 1.00 76.94 213 ASP A C 1
ATOM 1761 O O . ASP A 1 213 ? 21.045 2.464 -13.365 1.00 76.94 213 ASP A O 1
ATOM 1765 N N . ILE A 1 214 ? 21.675 1.139 -11.659 1.00 76.19 214 ILE A N 1
ATOM 1766 C CA . ILE A 1 214 ? 20.599 1.537 -10.734 1.00 76.19 214 ILE A CA 1
ATOM 1767 C C . ILE A 1 214 ? 21.080 2.506 -9.664 1.00 76.19 214 ILE A C 1
ATOM 1769 O O . ILE A 1 214 ? 22.125 2.293 -9.052 1.00 76.19 214 ILE A O 1
ATOM 1773 N N . ASP A 1 215 ? 20.270 3.529 -9.399 1.00 78.75 215 ASP A N 1
ATOM 1774 C CA . ASP A 1 215 ? 20.402 4.346 -8.194 1.00 78.75 215 ASP A CA 1
ATOM 1775 C C . ASP A 1 215 ? 20.026 3.498 -6.963 1.00 78.75 215 ASP A C 1
ATOM 1777 O O . ASP A 1 215 ? 19.203 2.583 -7.051 1.00 78.75 215 ASP A O 1
ATOM 1781 N N . GLU A 1 216 ? 20.597 3.789 -5.794 1.00 71.75 216 GLU A N 1
ATOM 1782 C CA . GLU A 1 216 ? 20.267 3.073 -4.550 1.00 71.75 216 GLU A CA 1
ATOM 1783 C C . GLU A 1 216 ? 18.790 3.223 -4.152 1.00 71.75 216 GLU A C 1
ATOM 1785 O O . GLU A 1 216 ? 18.226 2.339 -3.503 1.00 71.75 216 GLU A O 1
ATOM 1790 N N . LYS A 1 217 ? 18.151 4.322 -4.562 1.00 72.56 217 LYS A N 1
ATOM 1791 C CA . LYS A 1 217 ? 16.718 4.576 -4.365 1.00 72.56 217 LYS A CA 1
ATOM 1792 C C . LYS A 1 217 ? 15.856 3.931 -5.443 1.00 72.56 217 LYS A C 1
ATOM 1794 O O . LYS A 1 217 ? 14.632 3.966 -5.351 1.00 72.56 217 LYS A O 1
ATOM 1799 N N . ASP A 1 218 ? 16.474 3.372 -6.478 1.00 75.06 218 ASP A N 1
ATOM 1800 C CA . ASP A 1 218 ? 15.762 2.712 -7.550 1.00 75.06 218 ASP A CA 1
ATOM 1801 C C . ASP A 1 218 ? 15.408 1.271 -7.153 1.00 75.06 218 ASP A C 1
ATOM 1803 O O . ASP A 1 218 ? 16.229 0.460 -6.699 1.00 75.06 218 ASP A O 1
ATOM 1807 N N . ARG A 1 219 ? 14.132 0.929 -7.339 1.00 72.50 219 ARG A N 1
ATOM 1808 C CA . ARG A 1 219 ? 13.607 -0.402 -7.031 1.00 72.50 219 ARG A CA 1
ATOM 1809 C C . ARG A 1 219 ? 14.229 -1.499 -7.899 1.00 72.50 219 ARG A C 1
ATOM 1811 O O . ARG A 1 219 ? 14.296 -2.640 -7.445 1.00 72.50 219 ARG A O 1
ATOM 1818 N N . GLY A 1 220 ? 14.684 -1.163 -9.109 1.00 77.56 220 GLY A N 1
ATOM 1819 C CA . GLY A 1 220 ? 15.186 -2.113 -10.101 1.00 77.56 220 GLY A CA 1
ATOM 1820 C C . GLY A 1 220 ? 14.162 -3.177 -10.526 1.00 77.56 220 GLY A C 1
ATOM 1821 O O . GLY A 1 220 ? 12.960 -3.075 -10.261 1.00 77.56 220 GLY A O 1
ATOM 1822 N N . PHE A 1 221 ? 14.648 -4.228 -11.192 1.00 75.75 221 PHE A N 1
ATOM 1823 C CA . PHE A 1 221 ? 13.839 -5.408 -11.507 1.00 75.75 221 PHE A CA 1
ATOM 1824 C C . PHE A 1 221 ? 13.609 -6.278 -10.266 1.00 75.75 221 PHE A C 1
ATOM 1826 O O . PHE A 1 221 ? 14.483 -6.424 -9.412 1.00 75.75 221 PHE A O 1
ATOM 1833 N N . THR A 1 222 ? 12.433 -6.900 -10.189 1.00 69.44 222 THR A N 1
ATOM 1834 C CA . THR A 1 222 ? 12.039 -7.773 -9.072 1.00 69.44 222 THR A CA 1
ATOM 1835 C C . THR A 1 222 ? 12.046 -9.243 -9.487 1.00 69.44 222 THR A C 1
ATOM 1837 O O . THR A 1 222 ? 11.937 -9.559 -10.671 1.00 69.44 222 THR A O 1
ATOM 1840 N N . GLN A 1 223 ? 12.094 -10.169 -8.525 1.00 64.31 223 GLN A N 1
ATOM 1841 C CA . GLN A 1 223 ? 12.002 -11.605 -8.817 1.00 64.31 223 GLN A CA 1
ATOM 1842 C C . GLN A 1 223 ? 10.704 -11.986 -9.556 1.00 64.31 223 GLN A C 1
ATOM 1844 O O . GLN A 1 223 ? 10.708 -12.917 -10.358 1.00 64.31 223 GLN A O 1
ATOM 1849 N N . ASN A 1 224 ? 9.613 -11.242 -9.343 1.00 65.31 224 ASN A N 1
ATOM 1850 C CA . ASN A 1 224 ? 8.337 -11.457 -10.035 1.00 65.31 224 ASN A CA 1
ATOM 1851 C C . ASN A 1 224 ? 8.411 -11.139 -11.538 1.00 65.31 224 ASN A C 1
ATOM 1853 O O . ASN A 1 224 ? 7.516 -11.518 -12.285 1.00 65.31 224 ASN A O 1
ATOM 1857 N N . MET A 1 225 ? 9.464 -10.447 -11.983 1.00 73.00 225 MET A N 1
ATOM 1858 C CA . MET A 1 225 ? 9.710 -10.132 -13.391 1.00 73.00 225 MET A CA 1
ATOM 1859 C C . MET A 1 225 ? 10.565 -11.204 -14.089 1.00 73.00 225 MET A C 1
ATOM 1861 O O . MET A 1 225 ? 10.758 -11.137 -15.302 1.00 73.00 225 MET A O 1
ATOM 1865 N N . VAL A 1 226 ? 11.075 -12.208 -13.362 1.00 73.25 226 VAL A N 1
ATOM 1866 C CA . VAL A 1 226 ? 11.850 -13.309 -13.955 1.00 73.25 226 VAL A CA 1
ATOM 1867 C C . VAL A 1 226 ? 10.947 -14.174 -14.832 1.00 73.25 226 VAL A C 1
ATOM 1869 O O . VAL A 1 226 ? 9.895 -14.633 -14.399 1.00 73.25 226 VAL A O 1
ATOM 1872 N N . GLY A 1 227 ? 11.376 -14.400 -16.076 1.00 73.25 227 GLY A N 1
ATOM 1873 C CA . GLY A 1 227 ? 10.562 -15.050 -17.109 1.00 73.25 227 GLY A CA 1
ATOM 1874 C C . GLY A 1 227 ? 9.584 -14.103 -17.815 1.00 73.25 227 GLY A C 1
ATOM 1875 O O . GLY A 1 227 ? 8.885 -14.534 -18.729 1.00 73.25 227 GLY A O 1
ATOM 1876 N N . GLY A 1 228 ? 9.544 -12.828 -17.416 1.00 74.25 228 GLY A N 1
ATOM 1877 C CA . GLY A 1 228 ? 8.802 -11.783 -18.110 1.00 74.25 228 GLY A CA 1
ATOM 1878 C C . GLY A 1 228 ? 9.442 -11.380 -19.442 1.00 74.25 228 GLY A C 1
ATOM 1879 O O . GLY A 1 228 ? 10.571 -11.752 -19.763 1.00 74.25 228 GLY A O 1
ATOM 1880 N N . GLN A 1 229 ? 8.705 -10.587 -20.219 1.00 75.50 229 GLN A N 1
ATOM 1881 C CA . GLN A 1 229 ? 9.171 -10.021 -21.481 1.00 75.50 229 GLN A CA 1
ATOM 1882 C C . GLN A 1 229 ? 9.722 -8.609 -21.255 1.00 75.50 229 GLN A C 1
ATOM 1884 O O . GLN A 1 229 ? 9.052 -7.768 -20.661 1.00 75.50 229 GLN A O 1
ATOM 1889 N N . ILE A 1 230 ? 10.918 -8.332 -21.777 1.00 75.38 230 ILE A N 1
ATOM 1890 C CA . ILE A 1 230 ? 11.447 -6.967 -21.866 1.00 75.38 230 ILE A CA 1
ATOM 1891 C C . ILE A 1 230 ? 11.014 -6.381 -23.210 1.00 75.38 230 ILE A C 1
ATOM 1893 O O . ILE A 1 230 ? 11.328 -6.934 -24.264 1.00 75.38 230 ILE A O 1
ATOM 1897 N N . VAL A 1 231 ? 10.302 -5.256 -23.171 1.00 75.25 231 VAL A N 1
ATOM 1898 C CA . VAL A 1 231 ? 9.931 -4.477 -24.357 1.00 75.25 231 VAL A CA 1
ATOM 1899 C C . VAL A 1 231 ? 10.616 -3.121 -24.256 1.00 75.25 231 VAL A C 1
ATOM 1901 O O . VAL A 1 231 ? 10.296 -2.330 -23.374 1.00 75.25 231 VAL A O 1
ATOM 1904 N N . ILE A 1 232 ? 11.567 -2.854 -25.151 1.00 74.75 232 ILE A N 1
ATOM 1905 C CA . ILE A 1 232 ? 12.226 -1.548 -25.258 1.00 74.75 232 ILE A CA 1
ATOM 1906 C C . ILE A 1 232 ? 11.573 -0.821 -26.435 1.00 74.75 232 ILE A C 1
ATOM 1908 O O . ILE A 1 232 ? 11.834 -1.181 -27.588 1.00 74.75 232 ILE A O 1
ATOM 1912 N N . PRO A 1 233 ? 10.684 0.156 -26.187 1.00 70.00 233 PRO A N 1
ATOM 1913 C CA . PRO A 1 233 ? 10.057 0.888 -27.272 1.00 70.00 233 PRO A CA 1
ATOM 1914 C C . PRO A 1 233 ? 11.116 1.700 -28.020 1.00 70.00 233 PRO A C 1
ATOM 1916 O O . PRO A 1 233 ? 12.026 2.258 -27.410 1.00 70.00 233 PRO A O 1
ATOM 1919 N N . ASN A 1 234 ? 10.953 1.818 -29.339 1.00 72.56 234 ASN A N 1
ATOM 1920 C CA . ASN A 1 234 ? 11.778 2.691 -30.178 1.00 72.56 234 ASN A CA 1
ATOM 1921 C C . ASN A 1 234 ? 13.283 2.347 -30.163 1.00 72.56 234 ASN A C 1
ATOM 1923 O O . ASN A 1 234 ? 14.121 3.247 -30.176 1.00 72.56 234 ASN A O 1
ATOM 1927 N N . LEU A 1 235 ? 13.636 1.056 -30.132 1.00 69.50 235 LEU A N 1
ATOM 1928 C CA . LEU A 1 235 ? 15.014 0.624 -30.362 1.00 69.50 235 LEU A CA 1
ATOM 1929 C C . LEU A 1 235 ? 15.340 0.745 -31.857 1.00 69.50 235 LEU A C 1
ATOM 1931 O O . LEU A 1 235 ? 14.727 0.071 -32.684 1.00 69.50 235 LEU A O 1
ATOM 1935 N N . TYR A 1 236 ? 16.319 1.579 -32.193 1.00 66.94 236 TYR A N 1
ATOM 1936 C CA . TYR A 1 236 ? 16.839 1.707 -33.551 1.00 66.94 236 TYR A CA 1
ATOM 1937 C C . TYR A 1 236 ? 18.301 1.272 -33.567 1.00 66.94 236 TYR A C 1
ATOM 1939 O O . TYR A 1 236 ? 19.063 1.607 -32.661 1.00 66.94 236 TYR A O 1
ATOM 1947 N N . LEU A 1 237 ? 18.690 0.517 -34.593 1.00 59.59 237 LEU A N 1
ATOM 1948 C CA . LEU A 1 237 ? 20.094 0.250 -34.866 1.00 59.59 237 LEU A CA 1
ATOM 1949 C C . LEU A 1 237 ? 20.660 1.469 -35.593 1.00 59.59 237 LEU A C 1
ATOM 1951 O O . LEU A 1 237 ? 20.283 1.744 -36.730 1.00 59.59 237 LEU A O 1
ATOM 1955 N N . GLU A 1 238 ? 21.558 2.198 -34.943 1.00 58.41 238 GLU A N 1
ATOM 1956 C CA . GLU A 1 238 ? 22.323 3.249 -35.606 1.00 58.41 238 GLU A CA 1
ATOM 1957 C C . GLU A 1 238 ? 23.400 2.587 -36.482 1.00 58.41 238 GLU A C 1
ATOM 1959 O O . GLU A 1 238 ? 24.523 2.324 -36.054 1.00 58.41 238 GLU A O 1
ATOM 1964 N N . THR A 1 239 ? 23.035 2.218 -37.714 1.00 48.72 239 THR A N 1
ATOM 1965 C CA . THR A 1 239 ? 23.996 1.749 -38.717 1.00 48.72 239 THR A CA 1
ATOM 1966 C C . THR A 1 239 ? 24.620 2.953 -39.408 1.00 48.72 239 THR A C 1
ATOM 1968 O O . THR A 1 239 ? 24.100 3.435 -40.412 1.00 48.72 239 THR A O 1
ATOM 1971 N N . GLY A 1 240 ? 25.738 3.446 -38.885 1.00 44.69 240 GLY A N 1
ATOM 1972 C CA . GLY A 1 240 ? 26.479 4.507 -39.552 1.00 44.69 240 GLY A CA 1
ATOM 1973 C C . GLY A 1 240 ? 27.895 4.645 -39.026 1.00 44.69 240 GLY A C 1
ATOM 1974 O O . GLY A 1 240 ? 28.110 4.922 -37.851 1.00 44.69 240 GLY A O 1
ATOM 1975 N N . PHE A 1 241 ? 28.875 4.514 -39.920 1.00 48.75 241 PHE A N 1
ATOM 1976 C CA . PHE A 1 241 ? 30.041 5.383 -39.814 1.00 48.75 241 PHE A CA 1
ATOM 1977 C C . PHE A 1 241 ? 29.499 6.814 -39.892 1.00 48.75 241 PHE A C 1
ATOM 1979 O O . PHE A 1 241 ? 28.716 7.092 -40.799 1.00 48.75 241 PHE A O 1
ATOM 1986 N N . GLU A 1 242 ? 29.850 7.689 -38.946 1.00 44.56 242 GLU A N 1
ATOM 1987 C CA . GLU A 1 242 ? 29.532 9.116 -39.052 1.00 44.56 242 GLU A CA 1
ATOM 1988 C C . GLU A 1 242 ? 30.170 9.666 -40.336 1.00 44.56 242 GLU A C 1
ATOM 1990 O O . GLU A 1 242 ? 31.337 10.063 -40.348 1.00 44.56 242 GLU A O 1
ATOM 1995 N N . ASP A 1 243 ? 29.424 9.670 -41.439 1.00 43.59 243 ASP A N 1
ATOM 1996 C CA . ASP A 1 243 ? 29.827 10.396 -42.629 1.00 43.59 243 ASP A CA 1
ATOM 1997 C C . ASP A 1 243 ? 29.398 11.846 -42.423 1.00 43.59 243 ASP A C 1
ATOM 1999 O O . ASP A 1 243 ? 28.220 12.194 -42.412 1.00 43.59 243 ASP A O 1
ATOM 2003 N N . THR A 1 244 ? 30.381 12.720 -42.217 1.00 45.50 244 THR A N 1
ATOM 2004 C CA . THR A 1 244 ? 30.203 14.176 -42.030 1.00 45.50 244 THR A CA 1
ATOM 2005 C C . THR A 1 244 ? 29.616 14.909 -43.251 1.00 45.50 244 THR A C 1
ATOM 2007 O O . THR A 1 244 ? 29.690 16.137 -43.344 1.00 45.50 244 THR A O 1
ATOM 2010 N N . THR A 1 245 ? 29.039 14.186 -44.209 1.00 46.75 245 THR A N 1
ATOM 2011 C CA . THR A 1 245 ? 28.531 14.715 -45.472 1.00 46.75 245 THR A CA 1
ATOM 2012 C C . THR A 1 245 ? 27.201 14.061 -45.834 1.00 46.75 245 THR A C 1
ATOM 2014 O O . THR A 1 245 ? 27.126 12.847 -45.969 1.00 46.75 245 THR A O 1
ATOM 2017 N N . ASN A 1 246 ? 26.168 14.888 -46.032 1.00 44.34 246 ASN A N 1
ATOM 2018 C CA . ASN A 1 246 ? 24.791 14.496 -46.367 1.00 44.34 246 ASN A CA 1
ATOM 2019 C C . ASN A 1 246 ? 24.635 13.972 -47.814 1.00 44.34 246 ASN A C 1
ATOM 2021 O O . ASN A 1 246 ? 23.810 14.485 -48.574 1.00 44.34 246 ASN A O 1
ATOM 2025 N N . GLU A 1 247 ? 25.434 12.997 -48.230 1.00 48.72 247 GLU A N 1
ATOM 2026 C CA . GLU A 1 247 ? 25.221 12.282 -49.491 1.00 48.72 247 GLU A CA 1
ATOM 2027 C C . GLU A 1 247 ? 24.690 10.882 -49.175 1.00 48.72 247 GLU A C 1
ATOM 2029 O O . GLU A 1 247 ? 25.428 9.902 -49.175 1.00 48.72 247 GLU A O 1
ATOM 2034 N N . ASP A 1 248 ? 23.390 10.800 -48.878 1.00 43.81 248 ASP A N 1
ATOM 2035 C CA . ASP A 1 248 ? 22.698 9.530 -48.658 1.00 43.81 248 ASP A CA 1
ATOM 2036 C C . ASP A 1 248 ? 22.782 8.670 -49.930 1.00 43.81 248 ASP A C 1
ATOM 2038 O O . ASP A 1 248 ? 22.135 8.942 -50.948 1.00 43.81 248 ASP A O 1
ATOM 2042 N N . ALA A 1 249 ? 23.595 7.615 -49.884 1.00 43.62 249 ALA A N 1
ATOM 2043 C CA . ALA A 1 249 ? 23.588 6.576 -50.897 1.00 43.62 249 ALA A CA 1
ATOM 2044 C C . ALA A 1 249 ? 22.305 5.745 -50.750 1.00 43.62 249 ALA A C 1
ATOM 2046 O O . ALA A 1 249 ? 22.016 5.200 -49.686 1.00 43.62 249 ALA A O 1
ATOM 2047 N N . ILE A 1 250 ? 21.539 5.631 -51.835 1.00 45.59 250 ILE A N 1
ATOM 2048 C CA . ILE A 1 250 ? 20.405 4.707 -51.922 1.00 45.59 250 ILE A CA 1
ATOM 2049 C C . ILE A 1 250 ? 20.962 3.284 -51.789 1.00 45.59 250 ILE A C 1
ATOM 2051 O O . ILE A 1 250 ? 21.664 2.810 -52.684 1.00 45.59 250 ILE A O 1
ATOM 2055 N N . ILE A 1 251 ? 20.669 2.612 -50.676 1.00 44.94 251 ILE A N 1
ATOM 2056 C CA . ILE A 1 251 ? 20.981 1.194 -50.492 1.00 44.94 251 ILE A CA 1
ATOM 2057 C C . ILE A 1 251 ? 19.802 0.385 -51.043 1.00 44.94 251 ILE A C 1
ATOM 2059 O O . ILE A 1 251 ? 18.798 0.187 -50.364 1.00 44.94 251 ILE A O 1
ATOM 2063 N N . ASP A 1 252 ? 19.930 -0.083 -52.285 1.00 44.16 252 ASP A N 1
ATOM 2064 C CA . ASP A 1 252 ? 19.087 -1.143 -52.849 1.00 44.16 252 ASP A CA 1
ATOM 2065 C C . ASP A 1 252 ? 19.619 -2.512 -52.385 1.00 44.16 252 ASP A C 1
ATOM 2067 O O . ASP A 1 252 ? 20.191 -3.261 -53.169 1.00 44.16 252 ASP A O 1
ATOM 2071 N N . GLU A 1 253 ? 19.476 -2.839 -51.100 1.00 43.22 253 GLU A N 1
ATOM 2072 C CA . GLU A 1 253 ?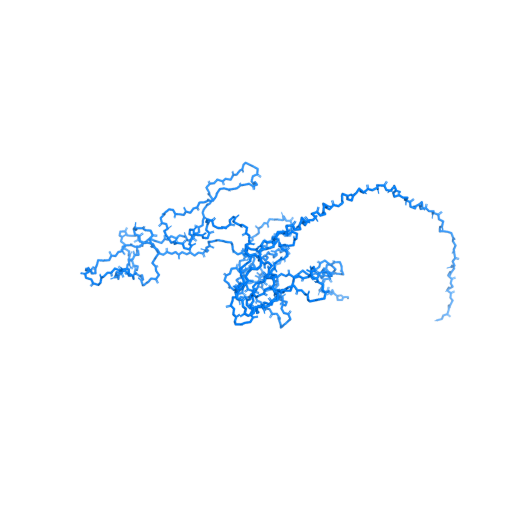 19.512 -4.233 -50.632 1.00 43.22 253 GLU A CA 1
ATOM 2073 C C . GLU A 1 253 ? 18.963 -4.322 -49.203 1.00 43.22 253 GLU A C 1
ATOM 2075 O O . GLU A 1 253 ? 19.626 -3.988 -48.223 1.00 43.22 253 GLU A O 1
ATOM 2080 N N . ILE A 1 254 ? 17.717 -4.782 -49.082 1.00 45.97 254 ILE A N 1
ATOM 2081 C CA . ILE A 1 254 ? 17.199 -5.295 -47.816 1.00 45.97 254 ILE A CA 1
ATOM 2082 C C . ILE A 1 254 ? 17.866 -6.661 -47.636 1.00 45.97 254 ILE A C 1
ATOM 2084 O O . ILE A 1 254 ? 17.521 -7.604 -48.347 1.00 45.97 254 ILE A O 1
ATOM 2088 N N . GLN A 1 255 ? 18.830 -6.781 -46.721 1.00 44.78 255 GLN A N 1
ATOM 2089 C CA . GLN A 1 255 ? 19.214 -8.102 -46.229 1.00 44.78 255 GLN A CA 1
ATOM 2090 C C . GLN A 1 255 ? 18.059 -8.625 -45.376 1.00 44.78 255 GLN A C 1
ATOM 2092 O O . GLN A 1 255 ? 17.761 -8.072 -44.317 1.00 44.78 255 GLN A O 1
ATOM 2097 N N . GLU A 1 256 ? 17.382 -9.666 -45.863 1.00 40.69 256 GLU A N 1
ATOM 2098 C CA . GLU A 1 256 ? 16.486 -10.471 -45.040 1.00 40.69 256 GLU A CA 1
ATOM 2099 C C . GLU A 1 256 ? 17.292 -10.999 -43.849 1.00 40.69 256 GLU A C 1
ATOM 2101 O O . GLU A 1 256 ? 18.257 -11.748 -43.999 1.00 40.69 256 GLU A O 1
ATOM 2106 N N . ILE A 1 257 ? 16.929 -10.545 -42.651 1.00 45.94 257 ILE A N 1
ATOM 2107 C CA . ILE A 1 257 ? 17.404 -11.148 -41.413 1.00 45.94 257 ILE A CA 1
ATOM 2108 C C . ILE A 1 257 ? 16.670 -12.483 -41.313 1.00 45.94 257 ILE A C 1
ATOM 2110 O O . ILE A 1 257 ? 15.467 -12.499 -41.048 1.00 45.94 257 ILE A O 1
ATOM 2114 N N . ASP A 1 258 ? 17.378 -13.589 -41.542 1.00 34.16 258 ASP A N 1
ATOM 2115 C CA . ASP A 1 258 ? 16.854 -14.927 -41.276 1.00 34.16 258 ASP A CA 1
ATOM 2116 C C . ASP A 1 258 ? 16.526 -15.029 -39.780 1.00 34.16 258 ASP A C 1
ATOM 2118 O O . ASP A 1 258 ? 17.401 -15.146 -38.918 1.00 34.16 258 ASP A O 1
ATOM 2122 N N . PHE A 1 259 ? 15.234 -14.949 -39.468 1.00 40.94 259 PHE A N 1
ATOM 2123 C CA . PHE A 1 259 ? 14.699 -15.279 -38.157 1.00 40.94 259 PHE A CA 1
ATOM 2124 C C . PHE A 1 259 ? 14.911 -16.785 -37.961 1.00 40.94 259 PHE A C 1
ATOM 2126 O O . PHE A 1 259 ? 14.195 -17.602 -38.536 1.00 40.94 259 PHE A O 1
ATOM 2133 N N . ILE A 1 260 ? 15.932 -17.168 -37.193 1.00 43.16 260 ILE A N 1
ATOM 2134 C CA . ILE A 1 260 ? 16.116 -18.565 -36.796 1.00 43.16 260 ILE A CA 1
ATOM 2135 C C . ILE A 1 260 ? 14.993 -18.883 -35.807 1.00 43.16 260 ILE A C 1
ATOM 2137 O O . ILE A 1 260 ? 15.017 -18.424 -34.663 1.00 43.16 260 ILE A O 1
ATOM 2141 N N . GLU A 1 261 ? 13.985 -19.631 -36.260 1.00 40.53 261 GLU A N 1
ATOM 2142 C CA . GLU A 1 261 ? 13.000 -20.230 -35.362 1.00 40.53 261 GLU A CA 1
ATOM 2143 C C . GLU A 1 261 ? 13.744 -21.084 -34.322 1.00 40.53 261 GLU A C 1
ATOM 2145 O O . GLU A 1 261 ? 14.641 -21.851 -34.691 1.00 40.53 261 GLU A O 1
ATOM 2150 N N . PRO A 1 262 ? 13.430 -20.956 -33.022 1.00 42.09 262 PRO A N 1
ATOM 2151 C CA . PRO A 1 262 ? 14.054 -21.796 -32.014 1.00 42.09 262 PRO A CA 1
ATOM 2152 C C . PRO A 1 262 ? 13.706 -23.257 -32.309 1.00 42.09 262 PRO A C 1
ATOM 2154 O O . PRO A 1 262 ? 12.529 -23.610 -32.380 1.00 42.09 262 PRO A O 1
ATOM 2157 N N . GLU A 1 263 ? 14.725 -24.104 -32.484 1.00 39.91 263 GLU A N 1
ATOM 2158 C CA . GLU A 1 263 ? 14.528 -25.545 -32.633 1.00 39.91 263 GLU A CA 1
ATOM 2159 C C . GLU A 1 263 ? 13.695 -26.068 -31.455 1.00 39.91 263 GLU A C 1
ATOM 2161 O O . GLU A 1 263 ? 14.048 -25.878 -30.285 1.00 39.91 263 GLU A O 1
ATOM 2166 N N . GLU A 1 264 ? 12.582 -26.741 -31.762 1.00 38.84 264 GLU A N 1
ATOM 2167 C CA . GLU A 1 264 ? 11.854 -27.526 -30.774 1.00 38.84 264 GLU A CA 1
ATOM 2168 C C . GLU A 1 264 ? 12.821 -28.543 -30.163 1.00 38.84 264 GLU A C 1
ATOM 2170 O O . GLU A 1 264 ? 13.253 -29.499 -30.813 1.00 38.84 264 GLU A O 1
ATOM 2175 N N . VAL A 1 265 ? 13.151 -28.361 -28.884 1.00 39.00 265 VAL A N 1
ATOM 2176 C CA . VAL A 1 265 ? 13.828 -29.391 -28.101 1.00 39.00 265 VAL A CA 1
ATOM 2177 C C . VAL A 1 265 ? 12.840 -30.540 -27.923 1.00 39.00 265 VAL A C 1
ATOM 2179 O O . VAL A 1 265 ? 12.049 -30.576 -26.977 1.00 39.00 265 VAL A O 1
ATOM 2182 N N . VAL A 1 266 ? 12.880 -31.496 -28.849 1.00 38.50 266 VAL A N 1
AT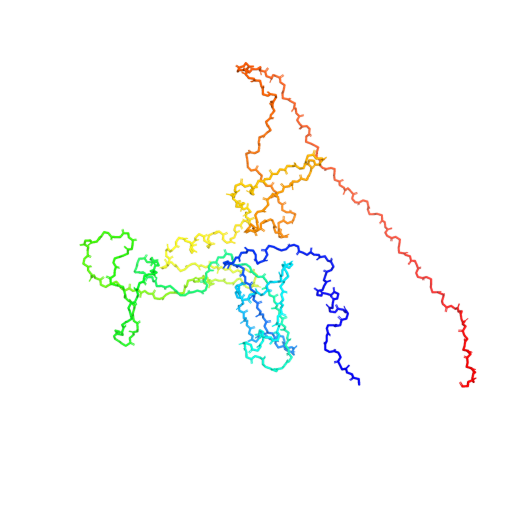OM 2183 C CA . VAL A 1 266 ? 12.242 -32.798 -28.682 1.00 38.50 266 VAL A CA 1
ATOM 2184 C C . VAL A 1 266 ? 12.940 -33.475 -27.506 1.00 38.50 266 VAL A C 1
ATOM 2186 O O . VAL A 1 266 ? 14.064 -33.958 -27.620 1.00 38.50 266 VAL A O 1
ATOM 2189 N N . GLN A 1 267 ? 12.287 -33.485 -26.343 1.00 41.53 267 GLN A N 1
ATOM 2190 C CA . GLN A 1 267 ? 12.718 -34.310 -25.222 1.00 41.53 267 GLN A CA 1
ATOM 2191 C C . GLN A 1 267 ? 12.563 -35.783 -25.618 1.00 41.53 267 GLN A C 1
ATOM 2193 O O . GLN A 1 267 ? 11.483 -36.366 -25.481 1.00 41.53 267 GLN A O 1
ATOM 2198 N N . GLU A 1 268 ? 13.639 -36.405 -26.099 1.00 37.84 268 GLU A N 1
ATOM 2199 C CA . GLU A 1 268 ? 13.741 -37.859 -26.106 1.00 37.84 268 GLU A CA 1
ATOM 2200 C C . GLU A 1 268 ? 13.681 -38.341 -24.652 1.00 37.84 268 GLU A C 1
ATOM 2202 O O . GLU A 1 268 ? 14.581 -38.124 -23.840 1.00 37.84 268 GLU A O 1
ATOM 2207 N N . LYS A 1 269 ? 12.554 -38.969 -24.300 1.00 40.34 269 LYS A N 1
ATOM 2208 C CA . LYS A 1 269 ? 12.408 -39.727 -23.059 1.00 40.34 269 LYS A CA 1
ATOM 2209 C C . LYS A 1 269 ? 13.290 -40.966 -23.141 1.00 40.34 269 LYS A C 1
ATOM 2211 O O . LYS A 1 269 ? 12.808 -42.042 -23.493 1.00 40.34 269 LYS A O 1
ATOM 2216 N N . ASP A 1 270 ? 14.546 -40.832 -22.748 1.00 36.56 270 ASP A N 1
ATOM 2217 C CA . ASP A 1 270 ? 15.312 -41.994 -22.327 1.00 36.56 270 ASP A CA 1
ATOM 2218 C C . ASP A 1 270 ? 14.689 -42.550 -21.034 1.00 36.56 270 ASP A C 1
ATOM 2220 O O . ASP A 1 270 ? 14.517 -41.817 -20.052 1.00 36.56 270 ASP A O 1
ATOM 2224 N N . PRO A 1 271 ? 14.296 -43.836 -20.993 1.00 35.44 271 PRO A N 1
ATOM 2225 C CA . PRO A 1 271 ? 13.757 -44.425 -19.783 1.00 35.44 271 PRO A CA 1
ATOM 2226 C C . PRO A 1 271 ? 14.849 -44.481 -18.712 1.00 35.44 271 PRO A C 1
ATOM 2228 O O . PRO A 1 271 ? 15.879 -45.140 -18.866 1.00 35.44 271 PRO A O 1
ATOM 2231 N N . ILE A 1 272 ? 14.581 -43.804 -17.596 1.00 36.56 272 ILE A N 1
ATOM 2232 C CA . ILE A 1 272 ? 15.367 -43.859 -16.364 1.00 36.56 272 ILE A CA 1
ATOM 2233 C C . ILE A 1 272 ? 15.555 -45.332 -15.971 1.00 36.56 272 ILE A C 1
ATOM 2235 O O . ILE A 1 272 ? 14.607 -46.008 -15.564 1.00 36.56 272 ILE A O 1
ATOM 2239 N N . LYS A 1 273 ? 16.789 -45.838 -16.071 1.00 35.22 273 LYS A N 1
ATOM 2240 C CA . LYS A 1 273 ? 17.189 -47.085 -15.412 1.00 35.22 273 LYS A CA 1
ATOM 2241 C C . LYS A 1 273 ? 17.260 -46.827 -13.912 1.00 35.22 273 LYS A C 1
ATOM 2243 O O . LYS A 1 273 ? 18.182 -46.179 -13.426 1.00 35.22 273 LYS A O 1
ATOM 2248 N N . ILE A 1 274 ? 16.275 -47.352 -13.195 1.00 35.22 274 ILE A N 1
ATOM 2249 C CA . ILE A 1 274 ? 16.296 -47.480 -11.739 1.00 35.22 274 ILE A CA 1
ATOM 2250 C C . ILE A 1 274 ? 17.456 -48.431 -11.386 1.00 35.22 274 ILE A C 1
ATOM 2252 O O . ILE A 1 274 ? 17.484 -49.542 -11.922 1.00 35.22 274 ILE A O 1
ATOM 2256 N N . PRO A 1 275 ? 18.421 -48.046 -10.532 1.00 33.53 275 PRO A N 1
ATOM 2257 C CA . PRO A 1 275 ? 19.393 -48.996 -10.013 1.00 33.53 275 PRO A CA 1
ATOM 2258 C C . PRO A 1 275 ? 18.681 -49.962 -9.060 1.00 33.53 275 PRO A C 1
ATOM 2260 O O . PRO A 1 275 ? 18.032 -49.531 -8.106 1.00 33.53 275 PRO A O 1
ATOM 2263 N N . GLU A 1 276 ? 18.794 -51.264 -9.327 1.00 33.16 276 GLU A N 1
ATOM 2264 C CA . GLU A 1 276 ? 18.366 -52.321 -8.410 1.00 33.16 276 GLU A CA 1
ATOM 2265 C C . GLU A 1 276 ? 19.098 -52.167 -7.069 1.00 33.16 276 GLU A C 1
ATOM 2267 O O . GLU A 1 276 ? 20.329 -52.140 -7.014 1.00 33.16 276 GLU A O 1
ATOM 2272 N N . GLN A 1 277 ? 18.332 -52.063 -5.980 1.00 34.41 277 GLN A N 1
ATOM 2273 C CA . GLN A 1 277 ? 18.848 -52.248 -4.630 1.00 34.41 277 GLN A CA 1
ATOM 2274 C C . GLN A 1 277 ? 19.288 -53.705 -4.481 1.00 34.41 277 GLN A C 1
ATOM 2276 O O . GLN A 1 277 ? 18.460 -54.606 -4.371 1.00 34.41 277 GLN A O 1
ATOM 2281 N N . THR A 1 278 ? 20.596 -53.939 -4.474 1.00 29.92 278 THR A N 1
ATOM 2282 C CA . THR A 1 278 ? 21.167 -55.184 -3.965 1.00 29.92 278 THR A CA 1
ATOM 2283 C C . THR A 1 278 ? 21.263 -55.086 -2.447 1.00 29.92 278 THR A C 1
ATOM 2285 O O . THR A 1 278 ? 22.131 -54.393 -1.912 1.00 29.92 278 THR A O 1
ATOM 2288 N N . ASP A 1 279 ? 20.350 -55.777 -1.770 1.00 36.44 279 ASP A N 1
ATOM 2289 C CA . ASP A 1 279 ? 20.503 -56.201 -0.383 1.00 36.44 279 ASP A CA 1
ATOM 2290 C C . ASP A 1 279 ? 21.714 -57.136 -0.278 1.00 36.44 279 ASP A C 1
ATOM 2292 O O . ASP A 1 279 ? 21.660 -58.261 -0.761 1.00 36.44 279 ASP A O 1
ATOM 2296 N N . GLU A 1 280 ? 22.794 -56.687 0.362 1.00 33.28 280 GLU A N 1
ATOM 2297 C CA . GLU A 1 280 ? 23.794 -57.566 0.981 1.00 33.28 280 GLU A CA 1
ATOM 2298 C C . GLU A 1 280 ? 24.626 -56.753 1.989 1.00 33.28 280 GLU A C 1
ATOM 2300 O O . GLU A 1 280 ? 25.681 -56.199 1.688 1.00 33.28 280 GLU A O 1
ATOM 2305 N N . PHE A 1 281 ? 24.119 -56.648 3.222 1.00 32.31 281 PHE A N 1
ATOM 2306 C CA . PHE A 1 281 ? 24.910 -56.225 4.380 1.00 32.31 281 PHE A CA 1
ATOM 2307 C C . PHE A 1 281 ? 25.156 -57.447 5.272 1.00 32.31 281 PHE A C 1
ATOM 2309 O O . PHE A 1 281 ? 24.504 -57.647 6.295 1.00 32.31 281 PHE A O 1
ATOM 2316 N N . GLU A 1 282 ? 26.113 -58.283 4.869 1.00 30.53 282 GLU A N 1
ATOM 2317 C CA . GLU A 1 282 ? 26.753 -59.271 5.738 1.00 30.53 282 GLU A CA 1
ATOM 2318 C C . GLU A 1 282 ? 28.224 -58.888 5.946 1.00 30.53 282 GLU A C 1
ATOM 2320 O O . GLU A 1 282 ? 28.983 -58.784 4.987 1.00 30.53 282 GLU A O 1
ATOM 2325 N N . GLY A 1 283 ? 28.658 -58.717 7.203 1.00 29.36 283 GLY A N 1
ATOM 2326 C CA . GLY A 1 283 ? 30.098 -58.684 7.504 1.00 29.36 283 GLY A CA 1
ATOM 2327 C C . GLY A 1 283 ? 30.557 -57.918 8.745 1.00 29.36 283 GLY A C 1
ATOM 2328 O O . GLY A 1 283 ? 31.234 -56.907 8.638 1.00 29.36 283 GLY A O 1
ATOM 2329 N N . ARG A 1 284 ? 30.201 -58.452 9.919 1.00 28.17 284 ARG A N 1
ATOM 2330 C CA . ARG A 1 284 ? 30.874 -58.402 11.239 1.00 28.17 284 ARG A CA 1
ATOM 2331 C C . ARG A 1 284 ? 32.269 -57.742 11.330 1.00 28.17 284 ARG A C 1
ATOM 2333 O O . ARG A 1 284 ? 33.175 -58.190 1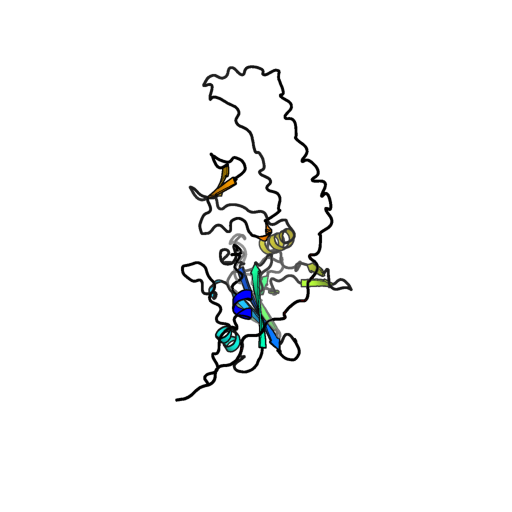0.649 1.00 28.17 284 ARG A O 1
ATOM 2340 N N . PHE A 1 285 ? 32.465 -56.906 12.357 1.00 31.55 285 PHE A N 1
ATOM 2341 C CA . PHE A 1 285 ? 33.615 -56.928 13.294 1.00 31.55 285 PHE A CA 1
ATOM 2342 C C . PHE A 1 285 ? 33.127 -56.345 14.636 1.00 31.55 285 PHE A C 1
ATOM 2344 O O . PHE A 1 285 ? 32.729 -55.190 14.711 1.00 31.55 285 PHE A O 1
ATOM 2351 N N . GLU A 1 286 ? 32.695 -57.197 15.566 1.00 31.70 286 GLU A N 1
ATOM 2352 C CA . GLU A 1 286 ? 33.424 -57.654 16.765 1.00 31.70 286 GLU A CA 1
ATOM 2353 C C . GLU A 1 286 ? 33.768 -56.568 17.801 1.00 31.70 286 GLU A C 1
ATOM 2355 O O . GLU A 1 286 ? 34.496 -55.613 17.558 1.00 31.70 286 GLU A O 1
ATOM 2360 N N . ARG A 1 287 ? 33.203 -56.778 18.999 1.00 33.34 287 ARG A N 1
ATOM 2361 C CA . ARG A 1 287 ? 33.493 -56.065 20.242 1.00 33.34 287 ARG A CA 1
ATOM 2362 C C . ARG A 1 287 ? 34.844 -56.536 20.773 1.00 33.34 287 ARG A C 1
ATOM 2364 O O . ARG A 1 287 ? 35.017 -57.737 20.958 1.00 33.34 287 ARG A O 1
ATOM 2371 N N . GLU A 1 288 ? 35.684 -55.609 21.210 1.00 30.94 288 GLU A N 1
ATOM 2372 C CA . GLU A 1 288 ? 36.629 -55.868 22.295 1.00 30.94 288 GLU A CA 1
ATOM 2373 C C . GLU A 1 288 ? 36.299 -54.951 23.474 1.00 30.94 288 GLU A C 1
ATOM 2375 O O . GLU A 1 288 ? 36.507 -53.742 23.450 1.00 30.94 288 GLU A O 1
ATOM 2380 N N . TYR A 1 289 ? 35.748 -55.564 24.519 1.00 36.91 289 TYR A N 1
ATOM 2381 C CA . TYR A 1 289 ? 35.869 -55.080 25.886 1.00 36.91 289 TYR A CA 1
ATOM 2382 C C . TYR A 1 289 ? 37.115 -55.734 26.481 1.00 36.91 289 TYR A C 1
ATOM 2384 O O . TYR A 1 289 ? 37.170 -56.964 26.543 1.00 36.91 289 TYR A O 1
ATOM 2392 N N . ARG A 1 290 ? 38.057 -54.935 26.995 1.00 32.16 290 ARG A N 1
ATOM 2393 C CA . ARG A 1 290 ? 38.918 -55.364 28.104 1.00 32.16 290 ARG A CA 1
ATOM 2394 C C . ARG A 1 290 ? 39.540 -54.191 28.871 1.00 32.16 290 ARG A C 1
ATOM 2396 O O . ARG A 1 290 ? 40.330 -53.432 28.330 1.00 32.16 290 ARG A O 1
ATOM 2403 N N . ASP A 1 291 ? 39.157 -54.133 30.145 1.00 39.44 291 ASP A N 1
ATOM 2404 C CA . ASP A 1 291 ? 39.951 -53.827 31.341 1.00 39.44 291 ASP A CA 1
ATOM 2405 C C . ASP A 1 291 ? 40.908 -52.617 31.340 1.00 39.44 291 ASP A C 1
ATOM 2407 O O . ASP A 1 291 ? 42.079 -52.746 30.982 1.00 39.44 291 ASP A O 1
ATOM 2411 N N . ARG A 1 292 ? 40.470 -51.500 31.940 1.00 37.16 292 ARG A N 1
ATOM 2412 C CA . ARG A 1 292 ? 40.891 -50.991 33.271 1.00 37.16 292 ARG A CA 1
ATOM 2413 C C . ARG A 1 292 ? 40.383 -49.575 33.521 1.00 37.16 292 ARG A C 1
ATOM 2415 O O . ARG A 1 292 ? 40.401 -48.766 32.573 1.00 37.16 292 ARG A O 1
#

Sequence (292 aa):
MALEYGFTQKEKDSYYLSNRVYSSFGRDNNDDFIMLYVYSQDTDLLLQNIMIPIQDVNFTEEGFIDINVGQHLRDAGFSQGDYRVVYKFLRRLAGVERQVYVDDNGNVWDGDVSEKVVNGEVKFYTSTTNPGIDEKDKNTETELFLKDFTYFIDDISTDRTELIIEVDENIKNEEYREDFETMSQLIEYKSLKTDDFGAIKFDTKNPHILEFDIDEKDRGFTQNMVGGQIVIPNLYLETGFEDTTNEDAIIDEIQEIDFIEPEEVVQEKDPIKIPEQTDEFEGRFEREYRDR

Nearest PDB structures (foldseek):
  3d33-assembly2_B  TM=3.320E-01  e=1.584E+00  Phocaeicola vulgatus ATCC 8482

Mean predicted aligned error: 17.2 Å

Solvent-accessible surface area (backbone atoms only — not comparable to full-atom values): 19639 Å² total; per-residue (Å²): 134,83,82,78,89,68,79,49,73,71,50,42,57,66,74,56,52,88,67,84,76,70,65,42,78,78,49,42,82,84,40,27,31,35,40,39,37,38,21,38,58,90,75,66,44,78,74,49,76,44,81,45,52,44,89,78,55,50,65,46,99,88,71,45,77,65,80,59,62,70,57,58,38,40,76,72,67,50,83,78,85,71,64,44,74,45,82,41,86,43,66,62,67,49,67,49,98,45,74,43,36,22,40,94,86,10,46,72,55,90,69,79,74,43,82,43,77,58,98,86,40,85,44,35,32,28,71,67,75,58,97,88,54,74,95,81,68,75,82,59,71,42,63,37,44,83,40,73,47,50,69,46,78,78,47,66,45,95,86,65,84,48,71,41,72,44,72,57,85,64,57,60,46,61,66,63,49,51,28,57,72,47,52,81,52,80,91,74,84,77,64,57,82,48,104,84,24,48,53,75,44,62,39,92,88,45,76,88,40,77,45,70,43,71,44,89,75,42,52,70,84,41,63,90,52,66,93,58,85,87,81,73,84,89,78,74,84,84,86,65,80,89,66,96,59,97,70,84,74,85,78,93,68,85,77,81,76,82,77,78,73,82,77,80,81,76,78,78,80,73,81,81,79,77,80,80,84,78,88,79,93,80,83,87,84,81,88,83,88,82,91,133

Foldseek 3Di:
DDDPPDDDPVRCCVVPVVDDFDALALLDQPFKWKKKWKAAPPPRHTPDIDIGHSVNWDADPVRDTDDPPQVVCVVVPNNDDDIDMDIDTDGDLAWDFDKFWAFPQQETDPDDWDWDQDPNDIWIWDQDDPPPDDPPDHRDITTIDIDGRGWDWPDADPVRPDTDIDGDPSHPDPRRVCSVVCSPPDPDFQADPDPPADDWDADPVDNVDIDGGHDSSGSPDHPVCVVPDDDDPPDDDPPDDPPVDPPDDPDPDDDPPPPPDPPPPPPPPDDDDDDDDDDDDDDDDDDDDDDD

pLDDT: mean 72.48, std 20.53, range [28.17, 96.38]

Secondary structure (DSSP, 8-state):
-----S--HHHHHHHS-SS-----TTS-TTTEEEEEEEEETTT--EEEEEEEEGGG--B-TTS-B---HHHHHHHTT--SS-EEEEEEEEE--S--S-EEEE-TTS-EE-S--EEEEETTEEEEEE-S--TTS-TTS--PPEEEEEEE-S-EEEEE-TTSS-EEEE--TT---HHHHHHHHHTTS---------TT-S-EEE-SS-TTPEEE---TT-----GGGTTPPP--TT---------SS---------------PPP----------PPP----------------